Protein AF-A0A1B6KT90-F1 (afdb_monomer_lite)

Organism: NCBI:txid36148

InterPro domains:
  IPR039720 Transmembrane protein 94 [PTHR13219] (11-191)

Structure (mmCIF, N/CA/C/O backbone):
data_AF-A0A1B6KT90-F1
#
_entry.id   AF-A0A1B6KT90-F1
#
loop_
_atom_site.group_PDB
_atom_site.id
_atom_site.type_symbol
_atom_site.label_atom_id
_atom_site.label_alt_id
_atom_site.label_comp_id
_atom_site.label_asym_id
_atom_site.label_entity_id
_atom_site.label_seq_id
_atom_site.pdbx_PDB_ins_code
_atom_site.Cartn_x
_atom_site.Cartn_y
_atom_site.Cartn_z
_atom_site.occupancy
_atom_site.B_iso_or_equiv
_atom_site.auth_seq_id
_atom_site.auth_comp_id
_atom_site.auth_asym_id
_atom_site.auth_atom_id
_atom_site.pdbx_PDB_model_num
ATOM 1 N N . MET A 1 1 ? -17.642 -24.509 32.319 1.00 34.66 1 MET A N 1
ATOM 2 C CA . MET A 1 1 ? -16.265 -24.303 32.812 1.00 34.66 1 MET A CA 1
ATOM 3 C C . MET A 1 1 ? -16.070 -22.800 32.916 1.00 34.66 1 MET A C 1
ATOM 5 O O . MET A 1 1 ? -16.137 -22.133 31.895 1.00 34.66 1 MET A O 1
ATOM 9 N N . LEU A 1 2 ? -16.022 -22.259 34.135 1.00 35.44 2 LEU A N 1
ATOM 10 C CA . LEU A 1 2 ? -15.782 -20.829 34.370 1.00 35.44 2 LEU A CA 1
ATOM 11 C C . LEU A 1 2 ? -14.290 -20.535 34.138 1.00 35.44 2 LEU A C 1
ATOM 13 O O . LEU A 1 2 ? -13.474 -21.365 34.544 1.00 35.44 2 LEU A O 1
ATOM 17 N N . PRO A 1 3 ? -13.926 -19.409 33.500 1.00 40.75 3 PRO A N 1
ATOM 18 C CA . PRO A 1 3 ? -12.527 -19.078 33.281 1.00 40.75 3 PRO A CA 1
ATOM 19 C C . PRO A 1 3 ? -11.829 -18.729 34.611 1.00 40.75 3 PRO A C 1
ATOM 21 O O . PRO A 1 3 ? -12.481 -18.244 35.545 1.00 40.75 3 PRO A O 1
ATOM 24 N N . PRO A 1 4 ? -10.515 -18.996 34.720 1.00 40.47 4 PRO A N 1
ATOM 25 C CA . PRO A 1 4 ? -9.723 -18.704 35.910 1.00 40.47 4 PRO A CA 1
ATOM 26 C C . PRO A 1 4 ? -9.643 -17.192 36.170 1.00 40.47 4 PRO A C 1
ATOM 28 O O . PRO A 1 4 ? -9.596 -16.384 35.248 1.00 40.47 4 PRO A O 1
ATOM 31 N N . GLN A 1 5 ? -9.619 -16.813 37.450 1.00 41.12 5 GLN A N 1
ATOM 32 C CA . GLN A 1 5 ? -9.707 -15.431 37.947 1.00 41.12 5 GLN A CA 1
ATOM 33 C C . GLN A 1 5 ? -8.415 -14.601 37.789 1.00 41.12 5 GLN A C 1
ATOM 35 O O . GLN A 1 5 ? -8.055 -13.816 38.666 1.00 41.12 5 GLN A O 1
ATOM 40 N N . GLY A 1 6 ? -7.712 -14.751 36.667 1.00 39.88 6 GLY A N 1
ATOM 41 C CA . GLY A 1 6 ? -6.655 -13.834 36.247 1.00 39.88 6 GLY A CA 1
ATOM 42 C C . GLY A 1 6 ? -7.219 -12.840 35.237 1.00 39.88 6 GLY A C 1
ATOM 43 O O . GLY A 1 6 ? -7.594 -13.237 34.143 1.00 39.88 6 GLY A O 1
ATOM 44 N N . GLY A 1 7 ? -7.306 -11.560 35.607 1.00 44.28 7 GLY A N 1
ATOM 45 C CA . GLY A 1 7 ? -7.497 -10.471 34.645 1.00 44.28 7 GLY A CA 1
ATOM 46 C C . GLY A 1 7 ? -8.913 -10.306 34.088 1.00 44.28 7 GLY A C 1
ATOM 47 O O . GLY A 1 7 ? -9.097 -10.241 32.880 1.00 44.28 7 GLY A O 1
ATOM 48 N N . ILE A 1 8 ? -9.928 -10.130 34.942 1.00 47.50 8 ILE A N 1
ATOM 49 C CA . ILE A 1 8 ? -11.286 -9.744 34.497 1.00 47.50 8 ILE A CA 1
ATOM 50 C C . ILE A 1 8 ? -11.249 -8.495 33.586 1.00 47.50 8 ILE A C 1
ATOM 52 O O . ILE A 1 8 ? -12.078 -8.378 32.694 1.00 47.50 8 ILE A O 1
ATOM 56 N N . GLY A 1 9 ? -10.258 -7.606 33.749 1.00 51.69 9 GLY A N 1
ATOM 57 C CA . GLY A 1 9 ? -10.017 -6.451 32.875 1.00 51.69 9 GLY A CA 1
ATOM 58 C C . GLY A 1 9 ? -9.501 -6.772 31.462 1.00 51.69 9 GLY A C 1
ATOM 59 O O . GLY A 1 9 ? -9.791 -6.009 30.547 1.00 51.69 9 GLY A O 1
ATOM 60 N N . GLU A 1 10 ? -8.800 -7.893 31.253 1.00 55.47 10 GLU A N 1
ATOM 61 C CA . GLU A 1 10 ? -8.246 -8.281 29.940 1.00 55.47 10 GLU A CA 1
ATOM 62 C C . GLU A 1 10 ? -9.312 -8.870 29.000 1.00 55.47 10 GLU A C 1
ATOM 64 O O . GLU A 1 10 ? -9.188 -8.781 27.776 1.00 55.47 10 GLU A O 1
ATOM 69 N N . LEU A 1 11 ? -10.411 -9.405 29.553 1.00 61.88 11 LEU A N 1
ATOM 70 C CA . LEU A 1 11 ? -11.551 -9.876 28.756 1.00 61.88 11 LEU A CA 1
ATOM 71 C C . LEU A 1 11 ? -12.405 -8.740 28.176 1.00 61.88 11 LEU A C 1
ATOM 73 O O . LEU A 1 11 ? -13.120 -8.964 27.201 1.00 61.88 11 LEU A O 1
ATOM 77 N N . TYR A 1 12 ? -12.365 -7.534 28.751 1.00 69.06 12 TYR A N 1
ATOM 78 C CA . TYR A 1 12 ? -13.197 -6.425 28.265 1.00 69.06 12 TYR A CA 1
ATOM 79 C C . TYR A 1 12 ? -12.690 -5.820 26.946 1.00 69.06 12 TYR A C 1
ATOM 81 O O . TYR A 1 12 ? -13.432 -5.066 26.308 1.00 69.06 12 TYR A O 1
ATOM 89 N N . GLY A 1 13 ? -11.484 -6.198 26.504 1.00 83.25 13 GLY A N 1
ATOM 90 C CA . GLY A 1 13 ? -10.870 -5.699 25.277 1.00 83.25 13 GLY A CA 1
ATOM 91 C C . GLY A 1 13 ? -10.635 -4.186 25.297 1.00 83.25 13 GLY A C 1
ATOM 92 O O . GLY A 1 13 ? -10.892 -3.503 26.293 1.00 83.25 13 GLY A O 1
ATOM 93 N N . LEU A 1 14 ? -10.134 -3.636 24.190 1.00 87.88 14 LEU A N 1
ATOM 94 C CA . LEU A 1 14 ? -9.953 -2.189 24.074 1.00 87.88 14 LEU A CA 1
ATOM 95 C C . LEU A 1 14 ? -11.288 -1.478 23.848 1.00 87.88 14 LEU A C 1
ATOM 97 O O . LEU A 1 14 ? -12.210 -1.996 23.211 1.00 87.88 14 LEU A O 1
ATOM 101 N N . LYS A 1 15 ? -11.360 -0.223 24.298 1.00 88.31 15 LYS A N 1
ATOM 102 C CA . LYS A 1 15 ? -12.437 0.673 23.873 1.00 88.31 15 LYS A CA 1
ATOM 103 C C . LYS A 1 15 ? -12.247 1.073 22.418 1.00 88.31 15 LYS A C 1
ATOM 105 O O . LYS A 1 15 ? -11.120 1.343 21.999 1.00 88.31 15 LYS A O 1
ATOM 110 N N . THR A 1 16 ? -13.331 1.216 21.660 1.00 88.31 16 THR A N 1
ATOM 111 C CA . THR A 1 16 ? -13.219 1.547 20.227 1.00 88.31 16 THR A CA 1
ATOM 112 C C . THR A 1 16 ? -12.485 2.869 19.976 1.00 88.31 16 THR A C 1
ATOM 114 O O . THR A 1 16 ? -11.631 2.940 19.094 1.00 88.31 16 THR A O 1
ATOM 117 N N . ALA A 1 17 ? -12.756 3.902 20.778 1.00 85.94 17 ALA A N 1
ATOM 118 C CA . ALA A 1 17 ? -12.074 5.194 20.656 1.00 85.94 17 ALA A CA 1
ATOM 119 C C . ALA A 1 17 ? -10.569 5.097 20.962 1.00 85.94 17 ALA A C 1
ATOM 121 O O . ALA A 1 17 ? -9.749 5.73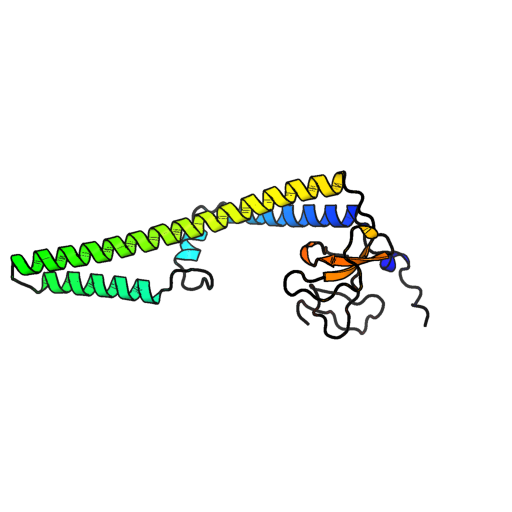5 20.304 1.00 85.94 17 ALA A O 1
ATOM 122 N N . GLU A 1 18 ? -10.199 4.270 21.942 1.00 88.81 18 GLU A N 1
ATOM 123 C CA . GLU A 1 18 ? -8.801 4.032 22.296 1.00 88.81 18 GLU A CA 1
ATOM 124 C C . GLU A 1 18 ? -8.074 3.273 21.185 1.00 88.81 18 GLU A C 1
ATOM 126 O O . GLU A 1 18 ? -6.988 3.680 20.773 1.00 88.81 18 GLU A O 1
ATOM 131 N N . ALA A 1 19 ? -8.698 2.226 20.645 1.00 90.50 19 ALA A N 1
ATOM 132 C CA . ALA A 1 19 ? -8.128 1.442 19.561 1.00 90.50 19 ALA A CA 1
ATOM 133 C C . ALA A 1 19 ? -7.935 2.272 18.280 1.00 90.50 19 ALA A C 1
ATOM 135 O O . ALA A 1 19 ? -6.874 2.214 17.667 1.00 90.50 19 ALA A O 1
ATOM 136 N N . LEU A 1 20 ? -8.909 3.111 17.906 1.00 90.12 20 LEU A N 1
ATOM 137 C CA . LEU A 1 20 ? -8.771 4.018 16.756 1.00 90.12 20 LEU A CA 1
ATOM 138 C C . LEU A 1 20 ? -7.646 5.038 16.956 1.00 90.12 20 LEU A C 1
ATOM 140 O O . LEU A 1 20 ? -6.913 5.335 16.014 1.00 90.12 20 LEU A O 1
ATOM 144 N N . ARG A 1 21 ? -7.483 5.556 18.180 1.00 89.50 21 ARG A N 1
ATOM 145 C CA . ARG A 1 21 ? -6.386 6.472 18.505 1.00 89.50 21 ARG A CA 1
ATOM 146 C C . ARG A 1 21 ? -5.026 5.787 18.384 1.00 89.50 21 ARG A C 1
ATOM 148 O O . ARG A 1 21 ? -4.111 6.397 17.842 1.00 89.50 21 ARG A O 1
ATOM 155 N N . ARG A 1 22 ? -4.892 4.543 18.857 1.00 92.06 22 ARG A N 1
ATOM 156 C CA . ARG A 1 22 ? -3.658 3.753 18.691 1.00 92.06 22 ARG A CA 1
ATOM 157 C C . ARG A 1 22 ? -3.361 3.490 17.217 1.00 92.06 22 ARG A C 1
ATOM 159 O O . ARG A 1 22 ? -2.260 3.792 16.778 1.00 92.06 22 ARG A O 1
ATOM 166 N N . LEU A 1 23 ? -4.364 3.062 16.446 1.00 92.25 23 LEU A N 1
ATOM 167 C CA . LEU A 1 23 ? -4.229 2.839 15.002 1.00 92.25 23 LEU A CA 1
ATOM 168 C C . LEU A 1 23 ? -3.736 4.099 14.283 1.00 92.25 23 LEU A C 1
ATOM 170 O O . LEU A 1 23 ? -2.850 4.035 13.440 1.00 92.25 23 LEU A O 1
ATOM 174 N N . TYR A 1 24 ? -4.303 5.256 14.629 1.00 91.56 24 TYR A N 1
ATOM 175 C CA . TYR A 1 24 ? -3.879 6.538 14.073 1.00 91.56 24 TYR A CA 1
ATOM 176 C C . TYR A 1 24 ? -2.405 6.837 14.373 1.00 91.56 24 TYR A C 1
ATOM 178 O O . TYR A 1 24 ? -1.675 7.203 13.454 1.00 91.56 24 TYR A O 1
ATOM 186 N N . LEU A 1 25 ? -1.972 6.655 15.623 1.00 91.50 25 LEU A N 1
ATOM 187 C CA . LEU A 1 25 ? -0.590 6.916 16.034 1.00 91.50 25 LEU A CA 1
ATOM 188 C C . LEU A 1 25 ? 0.400 5.972 15.342 1.00 91.50 25 LEU A C 1
ATOM 190 O O . LEU A 1 25 ? 1.414 6.438 14.836 1.00 91.50 25 LEU A O 1
ATOM 194 N N . GLU A 1 26 ? 0.084 4.678 15.263 1.00 91.69 26 GLU A N 1
ATOM 195 C CA . GLU A 1 26 ? 0.933 3.683 14.592 1.00 91.69 26 GLU A CA 1
ATOM 196 C C . GLU A 1 26 ? 1.084 3.991 13.092 1.00 91.69 26 GLU A C 1
ATOM 198 O O . GLU A 1 26 ? 2.183 3.932 12.543 1.00 91.69 26 GLU A O 1
ATOM 203 N N . VAL A 1 27 ? -0.000 4.381 12.411 1.00 92.12 27 VAL A N 1
AT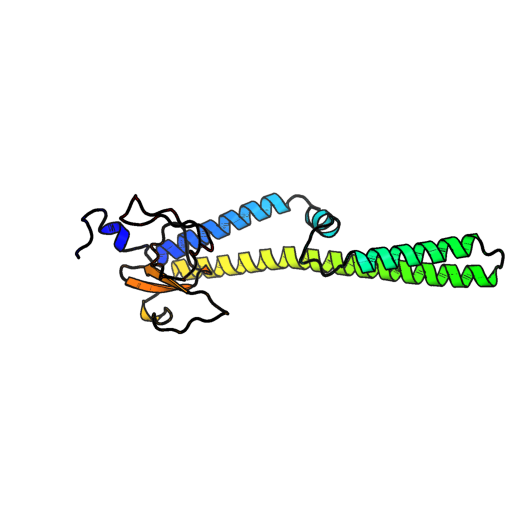OM 204 C CA . VAL A 1 27 ? 0.078 4.768 10.992 1.00 92.12 27 VAL A CA 1
ATOM 205 C C . VAL A 1 27 ? 0.860 6.076 10.816 1.00 92.12 27 VAL A C 1
ATOM 207 O O . VAL A 1 27 ? 1.622 6.202 9.858 1.00 92.12 27 VAL A O 1
ATOM 210 N N . GLU A 1 28 ? 0.697 7.048 11.717 1.00 91.88 28 GLU A N 1
ATOM 211 C CA . GLU A 1 28 ? 1.456 8.306 11.692 1.00 91.88 28 GLU A CA 1
ATOM 212 C C . GLU A 1 28 ? 2.962 8.066 11.887 1.00 91.88 28 GLU A C 1
ATOM 214 O O . GLU A 1 28 ? 3.767 8.653 11.162 1.00 91.88 28 GLU A O 1
ATOM 219 N N . GLU A 1 29 ? 3.340 7.156 12.787 1.00 93.12 29 GLU A N 1
ATOM 220 C CA . GLU A 1 29 ? 4.727 6.737 13.013 1.00 93.12 29 GLU A CA 1
ATOM 221 C C . GLU A 1 29 ? 5.337 6.089 11.763 1.00 93.12 29 GLU A C 1
ATOM 223 O O . GLU A 1 29 ? 6.382 6.534 11.282 1.00 93.12 29 GLU A O 1
ATOM 228 N N . VAL A 1 30 ? 4.642 5.118 11.160 1.00 91.50 30 VAL A N 1
ATOM 229 C CA . VAL A 1 30 ? 5.093 4.471 9.914 1.00 91.50 30 VAL A CA 1
ATOM 230 C C . VAL A 1 30 ? 5.232 5.486 8.773 1.00 91.50 30 VAL A C 1
ATOM 232 O O . VAL A 1 30 ? 6.162 5.410 7.965 1.00 91.50 30 VAL A O 1
ATOM 235 N N . LEU A 1 31 ? 4.331 6.469 8.688 1.00 91.00 31 LEU A N 1
ATOM 236 C CA . LEU A 1 31 ? 4.425 7.532 7.685 1.00 91.00 31 LEU A CA 1
ATOM 237 C C . LEU A 1 31 ? 5.599 8.480 7.939 1.00 91.00 31 LEU A C 1
ATOM 239 O O . LEU A 1 31 ? 6.218 8.938 6.972 1.00 91.00 31 LEU A O 1
ATOM 243 N N . ALA A 1 32 ? 5.914 8.772 9.202 1.00 90.69 32 ALA A N 1
ATOM 244 C CA . ALA A 1 32 ? 7.076 9.570 9.572 1.00 90.69 32 ALA A CA 1
ATOM 245 C C . ALA A 1 32 ? 8.378 8.852 9.189 1.00 90.69 32 ALA A C 1
ATOM 247 O O . ALA A 1 32 ? 9.205 9.437 8.484 1.00 90.69 32 ALA A O 1
ATOM 248 N N . GLU A 1 33 ? 8.506 7.568 9.530 1.00 90.38 33 GLU A N 1
ATOM 249 C CA . GLU A 1 33 ? 9.652 6.735 9.144 1.00 90.38 33 GLU A CA 1
ATOM 250 C C . GLU A 1 33 ? 9.804 6.671 7.614 1.00 90.38 33 GLU A C 1
ATOM 252 O O . GLU A 1 33 ? 10.888 6.898 7.066 1.00 90.38 33 GLU A O 1
ATOM 257 N N . TYR A 1 34 ? 8.699 6.458 6.890 1.00 85.81 34 TYR A N 1
ATOM 258 C CA . TYR A 1 34 ? 8.712 6.445 5.427 1.00 85.81 34 TYR A CA 1
ATOM 259 C C . TYR A 1 34 ? 9.154 7.789 4.831 1.00 85.81 34 TYR A C 1
ATOM 261 O O . TYR A 1 34 ? 9.867 7.819 3.820 1.00 85.81 34 TYR A O 1
ATOM 269 N N . ARG A 1 35 ? 8.746 8.912 5.435 1.00 84.81 35 ARG A N 1
ATOM 270 C CA . ARG A 1 35 ? 9.137 10.260 4.999 1.00 84.81 35 ARG A CA 1
ATOM 271 C C . ARG A 1 35 ? 10.631 10.498 5.196 1.00 84.81 35 ARG A C 1
ATOM 273 O O . ARG A 1 35 ? 11.266 11.063 4.303 1.00 84.81 35 ARG A O 1
ATOM 280 N N . GLU A 1 36 ? 11.183 10.064 6.324 1.00 86.12 36 GLU A N 1
ATOM 281 C CA . GLU A 1 36 ? 12.618 10.154 6.606 1.00 86.12 36 GLU A CA 1
ATOM 282 C C . GLU A 1 36 ? 13.429 9.284 5.641 1.00 86.12 36 GLU A C 1
ATOM 284 O O . GLU A 1 36 ? 14.366 9.771 4.997 1.00 86.12 36 GLU A O 1
ATOM 289 N N . ALA A 1 37 ? 13.008 8.034 5.433 1.00 80.81 37 ALA A N 1
ATOM 290 C CA . ALA A 1 37 ? 13.636 7.118 4.483 1.00 80.81 37 ALA A CA 1
ATOM 291 C C . ALA A 1 37 ? 13.552 7.625 3.026 1.00 80.81 37 ALA A C 1
ATOM 293 O O . ALA A 1 37 ? 14.521 7.522 2.263 1.00 80.81 37 ALA A O 1
ATOM 294 N N . SER A 1 38 ? 12.427 8.239 2.644 1.00 72.94 38 SER A N 1
ATOM 295 C CA . SER A 1 38 ? 12.206 8.822 1.311 1.00 72.94 38 SER A CA 1
ATOM 296 C C . SER A 1 38 ? 12.938 10.151 1.078 1.00 72.94 38 SER A C 1
ATOM 298 O O . SER A 1 38 ? 12.966 10.641 -0.052 1.00 72.94 38 SER A O 1
ATOM 300 N N . GLY A 1 39 ? 13.558 10.746 2.105 1.00 65.94 39 GLY A N 1
ATOM 301 C CA . GLY A 1 39 ? 14.361 11.970 1.980 1.00 65.94 39 GLY A CA 1
ATOM 302 C C . GLY A 1 39 ? 15.631 11.798 1.132 1.00 65.94 39 GLY A C 1
ATOM 303 O O . GLY A 1 39 ? 16.158 12.774 0.583 1.00 65.94 39 GLY A O 1
ATOM 304 N N . ARG A 1 40 ? 16.112 10.559 0.941 1.00 64.12 40 ARG A N 1
ATOM 305 C CA . ARG A 1 40 ? 17.113 10.250 -0.092 1.00 64.12 40 ARG A CA 1
ATOM 306 C C . ARG A 1 40 ? 16.452 10.429 -1.457 1.00 64.12 40 ARG A C 1
ATOM 308 O O . ARG A 1 40 ? 15.451 9.806 -1.758 1.00 64.12 40 ARG A O 1
ATOM 315 N N . LYS A 1 41 ? 17.015 11.278 -2.316 1.00 60.44 41 LYS A N 1
ATOM 316 C CA . LYS A 1 41 ? 16.344 11.741 -3.547 1.00 60.44 41 LYS A CA 1
ATOM 317 C C . LYS A 1 41 ? 16.155 10.663 -4.649 1.00 60.44 41 LYS A C 1
ATOM 319 O O . LYS A 1 41 ? 15.475 10.939 -5.632 1.00 60.44 41 LYS A O 1
ATOM 324 N N . TRP A 1 42 ? 16.743 9.463 -4.513 1.00 61.72 42 TRP A N 1
ATOM 325 C CA . TRP A 1 42 ? 16.865 8.458 -5.595 1.00 61.72 42 TRP A CA 1
ATOM 326 C C . TRP A 1 42 ? 16.653 6.954 -5.245 1.00 61.72 42 TRP A C 1
ATOM 328 O O . TRP A 1 42 ? 17.000 6.121 -6.083 1.00 61.72 42 TRP A O 1
ATOM 338 N N . PRO A 1 43 ? 16.109 6.524 -4.084 1.00 64.06 43 PRO A N 1
ATOM 339 C CA . PRO A 1 43 ? 15.982 5.098 -3.765 1.00 64.06 43 PRO A CA 1
ATOM 340 C C . PRO A 1 43 ? 15.028 4.383 -4.728 1.00 64.06 43 PRO A C 1
ATOM 342 O O . PRO A 1 43 ? 15.345 3.291 -5.185 1.00 64.06 43 PRO A O 1
ATOM 345 N N . TRP A 1 44 ? 13.946 5.048 -5.146 1.00 64.75 44 TRP A N 1
ATOM 346 C CA . TRP A 1 44 ? 12.985 4.528 -6.123 1.00 64.75 44 TRP A CA 1
ATOM 347 C C . TRP A 1 44 ? 13.611 4.275 -7.506 1.00 64.75 44 TRP A C 1
ATOM 349 O O . TRP A 1 44 ? 13.229 3.337 -8.196 1.00 64.75 44 TRP A O 1
ATOM 359 N N . LEU A 1 45 ? 14.608 5.072 -7.914 1.00 64.56 45 LEU A N 1
ATOM 360 C CA . LEU A 1 45 ? 15.318 4.870 -9.182 1.00 64.56 45 LEU A CA 1
ATOM 361 C C . LEU A 1 45 ? 16.154 3.594 -9.143 1.00 64.56 45 LEU A C 1
ATOM 363 O O . LEU A 1 45 ? 16.152 2.826 -10.102 1.00 64.56 45 LEU A O 1
ATOM 367 N N . TRP A 1 46 ? 16.828 3.348 -8.018 1.00 63.66 46 TRP A N 1
ATOM 368 C CA . TRP A 1 46 ? 17.591 2.120 -7.817 1.00 63.66 46 TRP A CA 1
ATOM 369 C C . TRP A 1 46 ? 16.680 0.909 -7.611 1.00 63.66 46 TRP A C 1
ATOM 371 O O . TRP A 1 46 ? 17.032 -0.185 -8.024 1.00 63.66 46 TRP A O 1
ATOM 381 N N . GLU A 1 47 ? 15.495 1.091 -7.036 1.00 65.44 47 GLU A N 1
ATOM 382 C CA . GLU A 1 47 ? 14.485 0.038 -6.887 1.00 65.44 47 GLU A CA 1
ATOM 383 C C . GLU A 1 47 ? 13.878 -0.391 -8.234 1.00 65.44 47 GLU A C 1
ATOM 385 O O . GLU A 1 47 ? 13.613 -1.574 -8.444 1.00 65.44 47 GLU A O 1
ATOM 390 N N . VAL A 1 48 ? 13.741 0.542 -9.183 1.00 62.31 48 VAL A N 1
ATOM 391 C CA . VAL A 1 48 ? 13.323 0.246 -10.565 1.00 62.31 48 VAL A CA 1
ATOM 392 C C . VAL A 1 48 ? 14.461 -0.378 -11.382 1.00 62.31 48 VAL A C 1
ATOM 394 O O . VAL A 1 48 ? 14.209 -1.297 -12.161 1.00 62.31 48 VAL A O 1
ATOM 397 N N . LEU A 1 49 ? 15.705 0.091 -11.206 1.00 61.72 49 LEU A N 1
ATOM 398 C CA . LEU A 1 49 ? 16.876 -0.428 -11.931 1.00 61.72 49 LEU A CA 1
ATOM 399 C C . LEU A 1 49 ? 17.453 -1.723 -11.349 1.00 61.72 49 LEU A C 1
ATOM 401 O O . LEU A 1 49 ? 18.230 -2.394 -12.022 1.00 61.72 49 LEU A O 1
ATOM 405 N N . ARG A 1 50 ? 17.152 -2.086 -10.101 1.00 59.62 50 ARG A N 1
ATOM 406 C CA . ARG A 1 50 ? 17.709 -3.292 -9.479 1.00 59.62 50 ARG A CA 1
ATOM 407 C C . ARG A 1 50 ? 16.776 -4.473 -9.734 1.00 59.62 50 ARG A C 1
ATOM 409 O O . ARG A 1 50 ? 15.564 -4.363 -9.629 1.00 59.62 50 ARG A O 1
ATOM 416 N N . HIS A 1 51 ? 17.388 -5.604 -10.076 1.00 49.41 51 HIS A N 1
ATOM 417 C CA . HIS A 1 51 ? 16.872 -6.871 -10.629 1.00 49.41 51 HIS A CA 1
ATOM 418 C C . HIS A 1 51 ? 15.662 -7.549 -9.917 1.00 49.41 51 HIS A C 1
ATOM 420 O O . HIS A 1 51 ? 15.423 -8.742 -10.095 1.00 49.41 51 HIS A O 1
ATOM 426 N N . ARG A 1 52 ? 14.889 -6.894 -9.048 1.00 47.22 52 ARG A N 1
ATOM 427 C CA . AR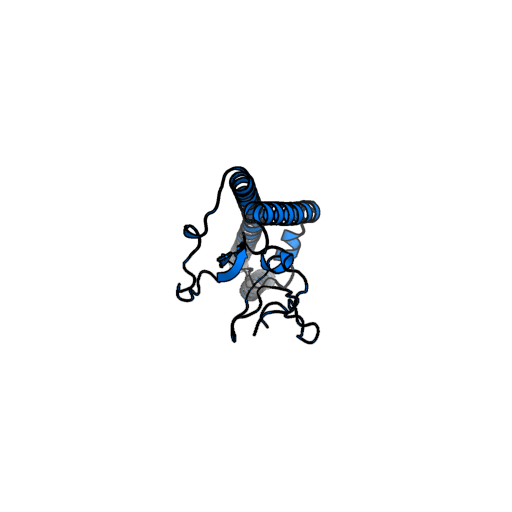G A 1 52 ? 13.973 -7.622 -8.160 1.00 47.22 52 ARG A CA 1
ATOM 428 C C . ARG A 1 52 ? 12.798 -6.791 -7.670 1.00 47.22 52 ARG A C 1
ATOM 430 O O . ARG A 1 52 ? 12.662 -6.537 -6.483 1.00 47.22 52 ARG A O 1
ATOM 437 N N . SER A 1 53 ? 11.903 -6.440 -8.579 1.00 48.72 53 SER A N 1
ATOM 438 C CA . SER A 1 53 ? 10.579 -5.951 -8.214 1.00 48.72 53 SER A CA 1
ATOM 439 C C . SER A 1 53 ? 9.549 -6.820 -8.924 1.00 48.72 53 SER A C 1
ATOM 441 O O . SER A 1 53 ? 9.326 -6.684 -10.123 1.00 48.72 53 SER A O 1
ATOM 443 N N . GLN A 1 54 ? 8.944 -7.754 -8.183 1.00 46.81 54 GLN A N 1
ATOM 444 C CA . GLN A 1 54 ? 7.860 -8.630 -8.657 1.00 46.81 54 GLN A CA 1
ATOM 445 C C . GLN A 1 54 ? 6.629 -7.847 -9.161 1.00 46.81 54 GLN A C 1
ATOM 447 O O . GLN A 1 54 ? 5.771 -8.420 -9.821 1.00 46.81 54 GLN A O 1
ATOM 452 N N . HIS A 1 55 ? 6.561 -6.540 -8.888 1.00 44.62 55 HIS A N 1
ATOM 453 C CA . HIS A 1 55 ? 5.501 -5.635 -9.334 1.00 44.62 55 HIS A CA 1
ATOM 454 C C . HIS A 1 55 ? 5.926 -4.687 -10.462 1.00 44.62 55 HIS A C 1
ATOM 456 O O . HIS A 1 55 ? 5.115 -3.878 -10.921 1.00 44.62 55 HIS A O 1
ATOM 462 N N . SER A 1 56 ? 7.176 -4.756 -10.928 1.00 50.41 56 SER A N 1
ATOM 463 C CA . SER A 1 56 ? 7.597 -3.939 -12.058 1.00 50.41 56 SER A CA 1
ATOM 464 C C . SER A 1 56 ? 7.034 -4.551 -13.333 1.00 50.41 56 SER A C 1
ATOM 466 O O . SER A 1 56 ? 7.435 -5.630 -13.760 1.00 50.41 56 SER A O 1
ATOM 468 N N . ARG A 1 57 ? 6.103 -3.840 -13.969 1.00 54.62 57 ARG A N 1
ATOM 469 C CA . ARG A 1 57 ? 5.545 -4.191 -15.286 1.00 54.62 57 ARG A CA 1
ATOM 470 C C . ARG A 1 57 ? 6.610 -4.230 -16.397 1.00 54.62 57 ARG A C 1
ATOM 472 O O . ARG A 1 57 ? 6.303 -4.620 -17.518 1.00 54.62 57 ARG A O 1
ATOM 479 N N . LEU A 1 58 ? 7.857 -3.858 -16.093 1.00 58.38 58 LEU A N 1
ATOM 480 C CA . LEU A 1 58 ? 9.013 -4.057 -16.958 1.00 58.38 58 LEU A CA 1
ATOM 481 C C . LEU A 1 58 ? 9.617 -5.421 -16.709 1.00 58.38 58 LEU A C 1
ATOM 483 O O . LEU A 1 58 ? 10.438 -5.629 -15.815 1.00 58.38 58 LEU A O 1
ATOM 487 N N . CYS A 1 59 ? 9.237 -6.348 -17.571 1.00 67.62 59 CYS A N 1
ATOM 488 C CA . CYS A 1 59 ? 9.988 -7.569 -17.716 1.00 67.62 59 CYS A CA 1
ATOM 489 C C . CYS A 1 59 ? 11.369 -7.218 -18.309 1.00 67.62 59 CYS A C 1
ATOM 491 O O . CYS A 1 59 ? 11.473 -6.587 -19.363 1.00 67.62 59 CYS A O 1
ATOM 493 N N . TRP A 1 60 ? 12.442 -7.621 -17.624 1.00 70.81 60 TRP A N 1
ATOM 494 C CA . TRP A 1 60 ? 13.824 -7.419 -18.076 1.00 70.81 60 TRP A CA 1
ATOM 495 C C . TRP A 1 60 ? 14.111 -8.110 -19.416 1.00 70.81 60 TRP A C 1
ATOM 497 O O . TRP A 1 60 ? 14.997 -7.681 -20.145 1.00 70.81 60 TRP A O 1
ATOM 507 N N . ILE A 1 61 ? 13.335 -9.145 -19.760 1.00 77.69 61 ILE A N 1
ATOM 508 C CA . ILE A 1 61 ? 13.477 -9.915 -21.000 1.00 77.69 61 ILE A CA 1
ATOM 509 C C . ILE A 1 61 ? 13.202 -9.029 -22.237 1.00 77.69 61 ILE A C 1
ATOM 511 O O . ILE A 1 61 ? 14.105 -8.898 -23.059 1.00 77.69 61 ILE A O 1
ATOM 515 N N . PRO A 1 62 ? 12.041 -8.348 -22.370 1.00 82.50 62 PRO A N 1
ATOM 516 C CA . PRO A 1 62 ? 11.813 -7.342 -23.409 1.00 82.50 62 PRO A CA 1
ATOM 517 C C . PRO A 1 62 ? 12.868 -6.238 -23.466 1.00 82.50 62 PRO A C 1
ATOM 519 O O . PRO A 1 62 ? 13.270 -5.841 -24.556 1.00 82.50 62 PRO A O 1
ATOM 522 N N . LEU A 1 63 ? 13.333 -5.746 -22.312 1.00 83.56 63 LEU A N 1
ATOM 523 C CA . LEU A 1 63 ? 14.337 -4.682 -22.265 1.00 83.56 63 LEU A CA 1
ATOM 524 C C . LEU A 1 63 ? 15.684 -5.162 -22.825 1.00 83.56 63 LEU A C 1
ATOM 526 O O . LEU A 1 63 ? 16.289 -4.479 -23.647 1.00 83.56 63 LEU A O 1
ATOM 530 N N . ALA A 1 64 ? 16.125 -6.355 -22.420 1.00 85.44 64 ALA A N 1
ATOM 531 C CA . ALA A 1 64 ? 17.342 -6.981 -22.922 1.00 85.44 64 ALA A CA 1
ATOM 532 C C . ALA A 1 64 ? 17.231 -7.330 -24.414 1.00 85.44 64 ALA A C 1
ATOM 534 O O . ALA A 1 64 ? 18.185 -7.122 -25.160 1.00 85.44 64 ALA A O 1
ATOM 535 N N . ALA A 1 65 ? 16.065 -7.801 -24.865 1.00 87.56 65 ALA A N 1
ATOM 536 C CA . ALA A 1 65 ? 15.802 -8.086 -26.273 1.00 87.56 65 ALA A CA 1
ATOM 537 C C . ALA A 1 65 ? 15.850 -6.812 -27.134 1.00 87.56 65 ALA A C 1
ATOM 539 O O . ALA A 1 65 ? 16.517 -6.797 -28.168 1.00 87.56 65 ALA A O 1
ATOM 540 N N . LEU A 1 66 ? 15.214 -5.723 -26.683 1.00 87.06 66 LEU A N 1
ATOM 541 C CA . LEU A 1 66 ? 15.265 -4.421 -27.355 1.00 87.06 66 LEU A CA 1
ATOM 542 C C . LEU A 1 66 ? 16.696 -3.876 -27.399 1.00 87.06 66 LEU A C 1
ATOM 544 O O . LEU A 1 66 ? 17.159 -3.470 -28.464 1.00 87.06 66 LEU A O 1
ATOM 548 N N . LEU A 1 67 ? 17.424 -3.936 -26.281 1.00 88.75 67 LEU A N 1
ATOM 549 C CA . LEU A 1 67 ? 18.816 -3.492 -26.211 1.00 88.75 67 LEU A CA 1
ATOM 550 C C . LEU A 1 67 ? 19.726 -4.308 -27.145 1.00 88.75 67 LEU A C 1
ATOM 552 O O . LEU A 1 67 ? 20.532 -3.733 -27.874 1.00 88.75 67 LEU A O 1
ATOM 556 N N . GLY A 1 68 ? 19.562 -5.634 -27.167 1.00 90.94 68 GLY A N 1
ATOM 557 C CA . GLY A 1 68 ? 20.292 -6.524 -28.069 1.00 90.94 68 GLY A CA 1
ATOM 558 C C . GLY A 1 68 ? 19.987 -6.235 -29.538 1.00 90.94 68 GLY A C 1
ATOM 559 O O . GLY A 1 68 ? 20.909 -6.116 -30.341 1.00 90.94 68 GLY A O 1
ATOM 560 N N . SER A 1 69 ? 18.711 -6.039 -29.884 1.00 88.88 69 SER A N 1
ATOM 561 C CA . SER A 1 69 ? 18.306 -5.708 -31.255 1.00 88.88 69 SER A CA 1
ATOM 562 C C . SER A 1 69 ? 18.870 -4.362 -31.726 1.00 88.88 69 SER A C 1
ATOM 564 O O . SER A 1 69 ? 19.390 -4.281 -32.836 1.00 88.88 69 SER A O 1
ATOM 566 N N . ALA A 1 70 ? 18.879 -3.336 -30.867 1.00 89.12 70 ALA A N 1
ATOM 567 C CA . ALA A 1 70 ? 19.514 -2.056 -31.174 1.00 89.12 70 ALA A CA 1
ATOM 568 C C . ALA A 1 70 ? 21.029 -2.211 -31.392 1.00 89.12 70 ALA A C 1
ATOM 570 O O . ALA A 1 70 ? 21.573 -1.659 -32.346 1.00 89.12 70 ALA A O 1
ATOM 571 N N . GLY A 1 71 ? 21.705 -3.001 -30.549 1.00 87.88 71 GLY A N 1
ATOM 572 C CA . GLY A 1 71 ? 23.139 -3.273 -30.676 1.00 87.88 71 GLY A CA 1
ATOM 573 C C . GLY A 1 71 ? 23.505 -3.981 -31.982 1.00 87.88 71 GLY A C 1
ATOM 574 O O . GLY A 1 71 ? 24.453 -3.573 -32.650 1.00 87.88 71 GLY A O 1
ATOM 575 N N . VAL A 1 72 ? 22.731 -4.995 -32.384 1.00 89.81 72 VAL A N 1
ATOM 576 C CA . VAL A 1 72 ? 22.941 -5.718 -33.651 1.00 89.81 72 VAL A CA 1
ATOM 577 C C . VAL A 1 72 ? 22.749 -4.795 -34.857 1.00 89.81 72 VAL A C 1
ATOM 579 O O . VAL A 1 72 ? 23.568 -4.823 -35.773 1.00 89.81 72 VAL A O 1
ATOM 582 N N . LEU A 1 73 ? 21.716 -3.945 -34.848 1.00 87.38 73 LEU A N 1
ATOM 583 C CA . LEU A 1 73 ? 21.448 -3.004 -35.943 1.00 87.38 73 LEU A CA 1
ATOM 584 C C . LEU A 1 73 ? 22.553 -1.945 -36.086 1.00 87.38 73 LEU A C 1
ATOM 586 O O . LEU A 1 73 ? 22.982 -1.651 -37.201 1.00 87.38 73 LEU A O 1
ATOM 590 N N . LEU A 1 74 ? 23.060 -1.414 -34.968 1.00 84.50 74 LEU A N 1
ATOM 591 C CA . LEU A 1 74 ? 24.154 -0.435 -34.971 1.00 84.50 74 LEU A CA 1
ATOM 592 C C . LEU A 1 74 ? 25.496 -1.060 -35.381 1.00 84.50 74 LEU A C 1
ATOM 594 O O . LEU A 1 74 ? 26.258 -0.454 -36.136 1.00 84.50 74 LEU A O 1
ATOM 598 N N . ALA A 1 75 ? 25.779 -2.283 -34.923 1.00 85.44 75 ALA A N 1
ATOM 599 C CA . ALA A 1 75 ? 26.966 -3.020 -35.341 1.00 85.44 75 ALA A CA 1
ATOM 600 C C . ALA A 1 75 ? 26.916 -3.343 -36.843 1.00 85.44 75 ALA A C 1
ATOM 602 O O . ALA A 1 75 ? 27.897 -3.110 -37.544 1.00 85.44 75 ALA A O 1
ATOM 603 N N . GLY A 1 76 ? 25.766 -3.798 -37.355 1.00 83.38 76 GLY A N 1
ATOM 604 C CA . GLY A 1 76 ? 25.559 -4.079 -38.779 1.00 83.38 76 GLY A CA 1
ATOM 605 C C . GLY A 1 76 ? 25.829 -2.869 -39.677 1.00 83.38 76 GLY A C 1
ATOM 606 O O . GLY A 1 76 ? 26.504 -3.008 -40.692 1.00 83.38 76 GLY A O 1
ATOM 607 N N . ALA A 1 77 ? 25.418 -1.670 -39.253 1.00 81.69 77 ALA A N 1
ATOM 608 C CA . ALA A 1 77 ? 25.711 -0.426 -39.970 1.00 81.69 77 ALA A CA 1
ATOM 609 C C . ALA A 1 77 ? 27.208 -0.058 -40.014 1.00 81.69 77 ALA A C 1
ATOM 611 O O . ALA A 1 77 ? 27.622 0.715 -40.871 1.00 81.69 77 ALA A O 1
ATOM 612 N N . SER A 1 78 ? 28.018 -0.586 -39.089 1.00 78.88 78 SER A N 1
ATOM 613 C CA . SER A 1 78 ? 29.472 -0.357 -39.057 1.00 78.88 78 SER A CA 1
ATOM 614 C C . SER A 1 78 ? 30.241 -1.321 -39.969 1.00 78.88 78 SER A C 1
ATOM 616 O O . SER A 1 78 ? 31.373 -1.029 -40.345 1.00 78.88 78 SER A O 1
ATOM 618 N N . PHE A 1 79 ? 29.646 -2.474 -40.299 1.00 80.69 79 PHE A N 1
ATOM 619 C CA . PHE A 1 79 ? 30.226 -3.479 -41.197 1.00 80.69 79 PHE A CA 1
ATOM 620 C C . PHE A 1 79 ? 29.765 -3.328 -42.652 1.00 80.69 79 PHE A C 1
ATOM 622 O O . PHE A 1 79 ? 30.426 -3.850 -43.550 1.00 80.69 79 PHE A O 1
ATOM 629 N N . ASP A 1 80 ? 28.650 -2.636 -42.894 1.00 77.19 80 ASP A N 1
ATOM 630 C CA . ASP A 1 80 ? 28.173 -2.348 -44.242 1.00 77.19 80 ASP A CA 1
ATOM 631 C C . ASP A 1 80 ? 28.921 -1.139 -44.836 1.00 77.19 80 ASP A C 1
ATOM 633 O O . ASP A 1 80 ? 28.902 -0.030 -44.299 1.00 77.19 80 ASP A O 1
ATOM 637 N N . ASN A 1 81 ? 29.610 -1.371 -45.957 1.00 67.56 81 ASN A N 1
ATOM 638 C CA . ASN A 1 81 ? 30.351 -0.340 -46.692 1.00 67.56 81 ASN A CA 1
ATOM 639 C C . ASN A 1 81 ? 29.449 0.426 -47.684 1.00 67.56 81 ASN A C 1
ATOM 641 O O . ASN A 1 81 ? 29.917 1.353 -48.350 1.00 67.56 81 ASN A O 1
ATOM 645 N N . GLY A 1 82 ? 28.177 0.032 -47.824 1.00 71.06 82 GLY A N 1
ATOM 646 C CA . GLY A 1 82 ? 27.191 0.704 -48.667 1.00 71.06 82 GLY A CA 1
ATOM 647 C C . GLY A 1 82 ? 26.571 1.927 -47.984 1.00 71.06 82 GLY A C 1
ATOM 648 O O . GLY A 1 82 ? 25.933 1.813 -46.942 1.00 71.06 82 GLY A O 1
ATOM 649 N N . ILE A 1 83 ? 26.701 3.104 -48.604 1.00 64.69 83 ILE A N 1
ATOM 650 C CA . ILE A 1 83 ? 26.196 4.383 -48.063 1.00 64.69 83 ILE A CA 1
ATOM 651 C C . ILE A 1 83 ? 24.664 4.358 -47.874 1.00 64.69 83 ILE A C 1
ATOM 653 O O . ILE A 1 83 ? 24.160 4.844 -46.860 1.00 64.69 83 ILE A O 1
ATOM 657 N N . ASP A 1 84 ? 23.928 3.745 -48.808 1.00 71.38 84 ASP A N 1
ATOM 658 C CA . ASP A 1 84 ? 22.458 3.682 -48.766 1.00 71.38 84 ASP A CA 1
ATOM 659 C C . ASP A 1 84 ? 21.935 2.667 -47.732 1.00 71.38 84 ASP A C 1
ATOM 661 O O . ASP A 1 84 ? 20.941 2.926 -47.052 1.00 71.38 84 ASP A O 1
ATOM 665 N N . GLY A 1 85 ? 22.625 1.531 -47.565 1.00 72.06 85 GLY A N 1
ATOM 666 C CA . GLY A 1 85 ? 22.270 0.487 -46.596 1.00 72.06 85 GLY A CA 1
ATOM 667 C C . GLY A 1 85 ? 22.489 0.949 -45.156 1.00 72.06 85 GLY A C 1
ATOM 668 O O . GLY A 1 85 ? 21.567 0.905 -44.333 1.00 72.06 85 GLY A O 1
ATOM 669 N N . SER A 1 86 ? 23.666 1.508 -44.866 1.00 76.12 86 SER A N 1
ATOM 670 C CA . SER A 1 86 ? 24.027 1.961 -43.518 1.00 76.12 86 SER A CA 1
ATOM 671 C C . SER A 1 86 ? 23.098 3.055 -42.982 1.00 76.12 86 SER A C 1
ATOM 673 O O . SER A 1 86 ? 22.768 3.044 -41.796 1.00 76.12 86 SER A O 1
ATOM 675 N N . CYS A 1 87 ? 22.589 3.957 -43.830 1.00 79.25 87 CYS A N 1
ATOM 676 C CA . CYS A 1 87 ? 21.642 4.994 -43.403 1.00 79.25 87 CYS A CA 1
ATOM 677 C C . CYS A 1 87 ? 20.312 4.400 -42.893 1.00 79.25 87 CYS A C 1
ATOM 679 O O . CYS A 1 87 ? 19.812 4.787 -41.829 1.00 79.25 87 CYS A O 1
ATOM 681 N N . CYS A 1 88 ? 19.760 3.409 -43.600 1.00 82.56 88 CYS A N 1
ATOM 682 C CA . CYS A 1 88 ? 18.527 2.733 -43.194 1.00 82.56 88 CYS A CA 1
ATOM 683 C C . CYS A 1 88 ? 18.701 1.919 -41.902 1.00 82.56 88 CYS A C 1
ATOM 685 O O . CYS A 1 88 ? 17.829 1.975 -41.029 1.00 82.56 88 CYS A O 1
ATOM 687 N N . LEU A 1 89 ? 19.825 1.205 -41.748 1.00 83.94 89 LEU A N 1
ATOM 688 C CA . LEU A 1 89 ? 20.116 0.423 -40.538 1.00 83.94 89 LEU A CA 1
ATOM 689 C C . LEU A 1 89 ? 20.296 1.321 -39.304 1.00 83.94 89 LEU A C 1
ATOM 691 O O . LEU A 1 89 ? 19.753 1.020 -38.237 1.00 83.94 89 LEU A O 1
ATOM 695 N N . VAL A 1 90 ? 20.990 2.456 -39.451 1.00 85.75 90 VAL A N 1
ATOM 696 C CA . VAL A 1 90 ? 21.133 3.449 -38.373 1.00 85.75 90 VAL A CA 1
ATOM 697 C C . VAL A 1 90 ? 19.772 4.026 -37.985 1.00 85.75 90 VAL A C 1
ATOM 699 O O . VAL A 1 90 ? 19.467 4.113 -36.795 1.00 85.75 90 VAL A O 1
ATOM 702 N N . GLY A 1 91 ? 18.918 4.358 -38.959 1.00 87.38 91 GLY A N 1
ATOM 703 C CA . GLY A 1 91 ? 17.561 4.846 -38.695 1.00 87.38 91 GLY A CA 1
ATOM 704 C C . GLY A 1 91 ? 16.709 3.853 -37.896 1.00 87.38 91 GLY A C 1
ATOM 705 O O . GLY A 1 91 ? 16.051 4.238 -36.926 1.00 87.38 91 GLY A O 1
ATOM 706 N N . GLN A 1 92 ? 16.764 2.564 -38.243 1.00 88.88 92 GLN A N 1
ATOM 707 C CA . GLN A 1 92 ? 16.071 1.504 -37.501 1.00 88.88 92 GLN A CA 1
ATOM 708 C C . GLN A 1 92 ? 16.636 1.326 -36.085 1.00 88.88 92 GLN A C 1
ATOM 710 O O . GLN A 1 92 ? 15.866 1.235 -35.126 1.00 88.88 92 GLN A O 1
ATOM 715 N N . GLY A 1 93 ? 17.964 1.336 -35.929 1.00 89.38 93 GLY A N 1
ATOM 716 C CA . GLY A 1 93 ? 18.620 1.260 -34.620 1.00 89.38 93 GLY A CA 1
ATOM 717 C C . GLY A 1 93 ? 18.238 2.426 -33.702 1.00 89.38 93 GLY A C 1
ATOM 718 O O . GLY A 1 93 ? 17.909 2.213 -32.533 1.00 89.38 93 GLY A O 1
ATOM 719 N N . LEU A 1 94 ? 18.196 3.649 -34.240 1.00 89.56 94 LEU A N 1
ATOM 720 C CA . LEU A 1 94 ? 17.751 4.839 -33.510 1.00 89.56 94 LEU A CA 1
ATOM 721 C C . LEU A 1 94 ? 16.277 4.754 -33.099 1.00 89.56 94 LEU A C 1
ATOM 723 O O . LEU A 1 94 ? 15.937 5.151 -31.984 1.00 89.56 94 LEU A O 1
ATOM 727 N N . LEU A 1 95 ? 15.407 4.206 -33.952 1.00 91.81 95 LEU A N 1
ATOM 728 C CA . LEU A 1 95 ? 13.994 4.003 -33.623 1.00 91.81 95 LEU A CA 1
ATOM 729 C C . LEU A 1 95 ? 13.826 3.018 -32.457 1.00 91.81 95 LEU A C 1
ATOM 731 O O . LEU A 1 95 ? 13.100 3.310 -31.504 1.00 91.81 95 LEU A O 1
ATOM 735 N N . VAL A 1 96 ? 14.531 1.884 -32.492 1.00 91.50 96 VAL A N 1
ATOM 736 C CA . VAL A 1 96 ? 14.510 0.892 -31.402 1.00 91.50 96 VAL A CA 1
ATOM 737 C C . VAL A 1 96 ? 15.067 1.490 -30.107 1.00 91.50 96 VAL A C 1
ATOM 739 O O . VAL A 1 96 ? 14.484 1.295 -29.039 1.00 91.50 96 VAL A O 1
ATOM 742 N N . LEU A 1 97 ? 16.147 2.271 -30.189 1.00 89.81 97 LEU A N 1
ATOM 743 C CA . LEU A 1 97 ? 16.707 2.980 -29.038 1.00 89.81 97 LEU A CA 1
ATOM 744 C C . LEU A 1 97 ? 15.712 4.002 -28.462 1.00 89.81 97 LEU A C 1
ATOM 746 O O . LEU A 1 97 ? 15.547 4.085 -27.245 1.00 89.81 97 LEU A O 1
ATOM 750 N N . GLY A 1 98 ? 15.003 4.740 -29.318 1.00 92.06 98 GLY A N 1
ATOM 751 C CA . GLY A 1 98 ? 13.948 5.664 -28.904 1.00 92.06 98 GLY A CA 1
ATOM 752 C C . GLY A 1 98 ? 12.811 4.956 -28.162 1.00 92.06 98 GLY A C 1
ATOM 753 O O . GLY A 1 98 ? 12.393 5.408 -27.094 1.00 92.06 98 GLY A O 1
ATOM 754 N N . LEU A 1 99 ? 12.362 3.803 -28.669 1.00 90.06 99 LEU A N 1
ATOM 755 C CA . LEU A 1 99 ? 11.365 2.965 -27.994 1.00 90.06 99 LEU A CA 1
ATOM 756 C C . LEU A 1 99 ? 11.871 2.443 -26.644 1.00 90.06 99 LEU A C 1
ATOM 758 O O . LEU A 1 99 ? 11.105 2.425 -25.679 1.00 90.06 99 LEU A O 1
ATOM 762 N N . LEU A 1 100 ? 13.143 2.052 -26.540 1.00 88.19 100 LEU A N 1
ATOM 763 C CA . LEU A 1 100 ? 13.757 1.630 -25.277 1.00 88.19 100 LEU A CA 1
ATOM 764 C C . LEU A 1 100 ? 13.699 2.757 -24.232 1.00 88.19 100 LEU A C 1
ATOM 766 O O . LEU A 1 100 ? 13.243 2.537 -23.107 1.00 88.19 100 LEU A O 1
ATOM 770 N N . VAL A 1 101 ? 14.105 3.973 -24.616 1.00 89.44 101 VAL A N 1
ATOM 771 C CA . VAL A 1 101 ? 14.075 5.158 -23.741 1.00 89.44 101 VAL A CA 1
ATOM 772 C C . VAL A 1 101 ? 12.644 5.502 -23.330 1.00 89.44 101 VAL A C 1
ATOM 774 O O . VAL A 1 101 ? 12.404 5.804 -22.162 1.00 89.44 101 VAL A O 1
ATOM 777 N N . PHE A 1 102 ? 11.684 5.417 -24.252 1.00 90.00 102 PHE A N 1
ATOM 778 C CA . PHE A 1 102 ? 10.274 5.660 -23.952 1.00 90.00 102 PHE A CA 1
ATOM 779 C C . PHE A 1 102 ? 9.700 4.638 -22.958 1.00 90.00 102 PHE A C 1
ATOM 781 O O . PHE A 1 102 ? 9.043 5.010 -21.988 1.00 90.00 102 PHE A O 1
ATOM 788 N N . ASN A 1 103 ? 9.992 3.349 -23.137 1.00 86.50 103 ASN A N 1
ATOM 789 C CA . ASN A 1 103 ? 9.565 2.322 -22.185 1.00 86.50 103 ASN A CA 1
ATOM 790 C C . ASN A 1 103 ? 10.171 2.560 -20.793 1.00 86.50 103 ASN A C 1
ATOM 792 O O . ASN A 1 103 ? 9.468 2.450 -19.787 1.00 86.50 103 ASN A O 1
ATOM 796 N N . LEU A 1 104 ? 11.451 2.944 -20.726 1.00 83.31 104 LEU A N 1
ATOM 797 C CA . LEU A 1 104 ? 12.116 3.272 -19.465 1.00 83.31 104 LEU A CA 1
ATOM 798 C C . LEU A 1 104 ? 11.570 4.563 -18.829 1.00 83.31 104 LEU A C 1
ATOM 800 O O . LEU A 1 104 ? 11.498 4.664 -17.607 1.00 83.31 104 LEU A O 1
ATOM 804 N N . SER A 1 105 ? 11.152 5.556 -19.615 1.00 85.75 105 SER A N 1
ATOM 805 C CA . SER A 1 105 ? 10.577 6.786 -19.061 1.00 85.75 105 SER A CA 1
ATOM 806 C C . SER A 1 105 ? 9.192 6.538 -18.462 1.00 85.75 105 SER A C 1
ATOM 808 O O . SER A 1 105 ? 8.939 6.963 -17.333 1.00 85.75 105 SER A O 1
ATOM 810 N N . VAL A 1 106 ? 8.331 5.781 -19.152 1.00 85.50 106 VAL A N 1
ATOM 811 C CA . VAL A 1 106 ? 7.010 5.371 -18.642 1.00 85.50 106 VAL A CA 1
ATOM 812 C C . VAL A 1 106 ? 7.160 4.537 -17.371 1.00 85.50 106 VAL A C 1
ATOM 814 O O . VAL A 1 106 ? 6.457 4.770 -16.391 1.00 85.50 106 VAL A O 1
ATOM 817 N N . ALA A 1 107 ? 8.122 3.618 -17.352 1.00 82.50 107 ALA A N 1
ATOM 818 C CA . ALA A 1 107 ? 8.479 2.826 -16.182 1.00 82.50 107 ALA A CA 1
ATOM 819 C C . ALA A 1 107 ? 8.821 3.659 -14.946 1.00 82.50 107 ALA A C 1
ATOM 821 O O . ALA A 1 107 ? 8.280 3.444 -13.858 1.00 82.50 107 ALA A O 1
ATOM 822 N N . LEU A 1 108 ? 9.746 4.603 -15.128 1.00 82.06 108 LEU A N 1
ATOM 823 C CA . LEU A 1 108 ? 10.205 5.498 -14.075 1.00 82.06 108 LEU A CA 1
ATOM 824 C C . LEU A 1 108 ? 9.070 6.416 -13.615 1.00 82.06 108 LEU A C 1
ATOM 826 O O . LEU A 1 108 ? 8.934 6.671 -12.419 1.00 82.06 108 LEU A O 1
ATOM 830 N N . TRP A 1 109 ? 8.233 6.874 -14.546 1.00 83.50 109 TRP A N 1
ATOM 831 C CA . TRP A 1 109 ? 7.066 7.694 -14.245 1.00 83.50 109 TRP A CA 1
ATOM 832 C C . TRP A 1 109 ? 6.031 6.938 -13.405 1.00 83.50 109 TRP A C 1
ATOM 834 O O . TRP A 1 109 ? 5.616 7.430 -12.359 1.00 83.50 109 TRP A O 1
ATOM 844 N N . ASP A 1 110 ? 5.661 5.725 -13.814 1.00 84.31 110 ASP A N 1
ATOM 845 C CA . ASP A 1 110 ? 4.714 4.854 -13.110 1.00 84.31 110 ASP A CA 1
ATOM 846 C C . ASP A 1 110 ? 5.220 4.504 -11.698 1.00 84.31 110 ASP A C 1
ATOM 848 O O . ASP A 1 110 ? 4.479 4.592 -10.718 1.00 84.31 110 ASP A O 1
ATOM 852 N N . ALA A 1 111 ? 6.515 4.207 -11.552 1.00 79.62 111 ALA A N 1
ATOM 853 C CA . ALA A 1 111 ? 7.126 4.004 -10.239 1.00 79.62 111 ALA A CA 1
ATOM 854 C C . ALA A 1 111 ? 7.061 5.262 -9.363 1.00 79.62 111 ALA A C 1
ATOM 856 O O . ALA A 1 111 ? 6.649 5.189 -8.202 1.00 79.62 111 ALA A O 1
ATOM 857 N N . ARG A 1 112 ? 7.404 6.427 -9.922 1.00 81.50 112 ARG A N 1
ATOM 858 C CA . ARG A 1 112 ? 7.325 7.706 -9.209 1.00 81.50 112 ARG A CA 1
ATOM 859 C C . ARG A 1 112 ? 5.898 8.006 -8.744 1.00 81.50 112 ARG A C 1
ATOM 861 O O . ARG A 1 112 ? 5.723 8.411 -7.594 1.00 81.50 112 ARG A O 1
ATOM 868 N N . LEU A 1 113 ? 4.894 7.797 -9.601 1.00 84.19 113 LEU A N 1
ATOM 869 C CA . LEU A 1 113 ? 3.487 8.000 -9.246 1.00 84.19 113 LEU A CA 1
ATOM 870 C C . LEU A 1 113 ? 3.062 7.060 -8.124 1.00 84.19 113 LEU A C 1
ATOM 872 O O . LEU A 1 113 ? 2.530 7.541 -7.130 1.00 84.19 113 LEU A O 1
ATOM 876 N N . ARG A 1 114 ? 3.367 5.758 -8.212 1.00 83.12 114 ARG A N 1
ATOM 877 C CA . ARG A 1 114 ? 3.017 4.792 -7.157 1.00 83.12 114 ARG A CA 1
ATOM 878 C C . ARG A 1 114 ? 3.513 5.219 -5.778 1.00 83.12 114 ARG A C 1
ATOM 880 O O . ARG A 1 114 ? 2.729 5.233 -4.833 1.00 83.12 114 ARG A O 1
ATOM 887 N N . HIS A 1 115 ? 4.784 5.603 -5.656 1.00 78.44 115 HIS A N 1
ATOM 888 C CA . HIS A 1 115 ? 5.338 6.014 -4.362 1.00 78.44 115 HIS A CA 1
ATOM 889 C C . HIS A 1 115 ? 4.705 7.306 -3.833 1.00 78.44 115 HIS A C 1
ATOM 891 O O . HIS A 1 115 ? 4.460 7.422 -2.632 1.00 78.44 115 HIS A O 1
ATOM 897 N N . GLN A 1 116 ? 4.421 8.274 -4.709 1.00 81.50 116 GLN A N 1
ATOM 898 C CA . GLN A 1 116 ? 3.794 9.532 -4.297 1.00 81.50 116 GLN A CA 1
ATOM 899 C C . GLN A 1 116 ? 2.313 9.364 -3.952 1.00 81.50 116 GLN A C 1
ATOM 901 O O . GLN A 1 116 ? 1.835 9.960 -2.988 1.00 81.50 116 GLN A O 1
ATOM 906 N N . GLU A 1 117 ? 1.581 8.571 -4.729 1.00 88.94 117 GLU A N 1
ATOM 907 C CA . GLU A 1 117 ? 0.151 8.352 -4.543 1.00 88.94 117 GLU A CA 1
ATOM 908 C C . GLU A 1 117 ? -0.145 7.530 -3.296 1.00 88.94 117 GLU A C 1
ATOM 910 O O . GLU A 1 117 ? -1.049 7.898 -2.551 1.00 88.94 117 GLU A O 1
ATOM 915 N N . MET A 1 118 ? 0.609 6.458 -3.037 1.00 86.75 118 MET A N 1
ATOM 916 C CA . MET A 1 118 ? 0.387 5.628 -1.847 1.00 86.75 118 MET A CA 1
ATOM 917 C C . MET A 1 118 ? 0.591 6.434 -0.565 1.00 86.75 118 MET A C 1
ATOM 919 O O . MET A 1 118 ? -0.251 6.386 0.328 1.00 86.75 118 MET A O 1
ATOM 923 N N . TYR A 1 119 ? 1.649 7.247 -0.510 1.00 86.56 119 TYR A N 1
ATOM 924 C CA . TYR A 1 119 ? 1.908 8.125 0.629 1.00 86.56 119 TYR A CA 1
ATOM 925 C C . TYR A 1 119 ? 0.804 9.177 0.818 1.00 86.56 119 TYR A C 1
ATOM 927 O O . TYR A 1 119 ? 0.302 9.352 1.926 1.00 86.56 119 TYR A O 1
ATOM 935 N N . LYS A 1 120 ? 0.374 9.846 -0.262 1.00 88.25 120 LYS A N 1
ATOM 936 C CA . LYS A 1 120 ? -0.727 10.823 -0.199 1.00 88.25 120 LYS A CA 1
ATOM 937 C C . LYS A 1 120 ? -2.034 10.185 0.268 1.00 88.25 120 LYS A C 1
ATOM 939 O O . LYS A 1 120 ? -2.681 10.724 1.153 1.00 88.25 120 LYS A O 1
ATOM 944 N N . LYS A 1 121 ? -2.387 9.015 -0.270 1.00 92.12 121 LYS A N 1
ATOM 945 C CA . LYS A 1 121 ? -3.593 8.283 0.142 1.00 92.12 121 LYS A CA 1
ATOM 946 C C . LYS A 1 121 ? -3.528 7.859 1.606 1.00 92.12 121 LYS A C 1
ATOM 948 O O . LYS A 1 121 ? -4.536 7.935 2.297 1.00 92.12 121 LYS A O 1
ATOM 953 N N . ALA A 1 122 ? -2.362 7.435 2.087 1.00 91.25 122 ALA A N 1
ATOM 954 C CA . ALA A 1 122 ? -2.187 7.094 3.492 1.00 91.25 122 ALA A CA 1
ATOM 955 C C . ALA A 1 122 ? -2.361 8.323 4.401 1.00 91.25 122 ALA A C 1
ATOM 957 O O . ALA A 1 122 ? -3.055 8.224 5.409 1.00 91.25 122 ALA A O 1
ATOM 958 N N . LEU A 1 123 ? -1.829 9.488 4.011 1.00 90.62 123 LEU A N 1
ATOM 959 C CA . LEU A 1 123 ? -2.091 10.754 4.708 1.00 90.62 123 LEU A CA 1
ATOM 960 C C . LEU A 1 123 ? -3.580 11.127 4.704 1.00 90.62 123 LEU A C 1
ATOM 962 O O . LEU A 1 123 ? -4.121 11.523 5.732 1.00 90.62 123 LEU A O 1
ATOM 966 N N . ASP A 1 124 ? -4.272 10.972 3.577 1.00 93.12 124 ASP A N 1
ATOM 967 C CA . ASP A 1 124 ? -5.711 11.242 3.526 1.00 93.12 124 ASP A CA 1
ATOM 968 C C . ASP A 1 124 ? -6.469 10.317 4.495 1.00 93.12 124 ASP A C 1
ATOM 970 O O . ASP A 1 124 ? -7.314 10.776 5.267 1.00 93.12 124 ASP A O 1
ATOM 974 N N . VAL A 1 125 ? -6.112 9.029 4.546 1.00 92.06 125 VAL A N 1
ATOM 975 C CA . VAL A 1 125 ? -6.702 8.067 5.491 1.00 92.06 125 VAL A CA 1
ATOM 976 C C . VAL A 1 125 ? -6.415 8.447 6.946 1.00 92.06 125 VAL A C 1
ATOM 978 O O . VAL A 1 125 ? -7.331 8.357 7.764 1.00 92.06 125 VAL A O 1
ATOM 981 N N . THR A 1 126 ? -5.213 8.922 7.295 1.00 90.31 126 THR A N 1
ATOM 982 C CA . THR A 1 126 ? -4.930 9.343 8.681 1.00 90.31 126 THR A CA 1
ATOM 983 C C . THR A 1 126 ? -5.749 10.559 9.095 1.00 90.31 126 THR A C 1
ATOM 985 O O . THR A 1 126 ? -6.225 10.602 10.232 1.00 90.31 126 THR A O 1
ATOM 988 N N . THR A 1 127 ? -6.002 11.511 8.188 1.00 89.50 127 THR A N 1
ATOM 989 C CA . THR A 1 127 ? -6.887 12.652 8.490 1.00 89.50 127 THR A CA 1
ATOM 990 C C . THR A 1 127 ? -8.324 12.208 8.767 1.00 89.50 127 THR A C 1
ATOM 992 O O . THR A 1 127 ? -8.951 12.691 9.715 1.00 89.50 127 THR A O 1
ATOM 995 N N . VAL A 1 128 ? -8.831 11.243 7.993 1.00 90.44 128 VAL A N 1
ATOM 996 C CA . VAL A 1 128 ? -10.154 10.647 8.217 1.00 90.44 128 VAL A CA 1
ATOM 997 C C . VAL A 1 128 ? -10.177 9.889 9.541 1.00 90.44 128 VAL A C 1
ATOM 999 O O . VAL A 1 128 ? -11.095 10.084 10.335 1.00 90.44 128 VAL A O 1
ATOM 1002 N N . LEU A 1 129 ? -9.154 9.081 9.818 1.00 88.62 129 LEU A N 1
ATOM 1003 C CA . LEU A 1 129 ? -9.071 8.274 11.031 1.00 88.62 129 LEU A CA 1
ATOM 1004 C C . LEU A 1 129 ? -9.028 9.140 12.293 1.00 88.62 129 LEU A C 1
ATOM 1006 O O . LEU A 1 129 ? -9.750 8.856 13.247 1.00 88.62 129 LEU A O 1
ATOM 1010 N N . LYS A 1 130 ? -8.263 10.237 12.273 1.00 88.12 130 LYS A N 1
ATOM 1011 C CA . LYS A 1 130 ? -8.215 11.218 13.365 1.00 88.12 130 LYS A CA 1
ATOM 1012 C C . LYS A 1 130 ? -9.588 11.829 13.635 1.00 88.12 130 LYS A C 1
ATOM 1014 O O . LYS A 1 130 ? -10.053 11.842 14.772 1.00 88.12 130 LYS A O 1
ATOM 1019 N N . ARG A 1 131 ? -10.273 12.268 12.576 1.00 87.44 131 ARG A N 1
ATOM 1020 C CA . ARG A 1 131 ? -11.632 12.814 12.677 1.00 87.44 131 ARG A CA 1
ATOM 1021 C C . ARG A 1 131 ? -12.617 11.776 13.221 1.00 87.44 131 ARG A C 1
ATOM 1023 O O . ARG A 1 131 ? -13.466 12.107 14.047 1.00 87.44 131 ARG A O 1
ATOM 1030 N N . CYS A 1 132 ? -12.506 10.526 12.779 1.00 85.00 132 CYS A N 1
ATOM 1031 C CA . CYS A 1 132 ? -13.330 9.430 13.277 1.00 85.00 132 CYS A CA 1
ATOM 1032 C C . CYS A 1 132 ? -13.044 9.117 14.751 1.00 85.00 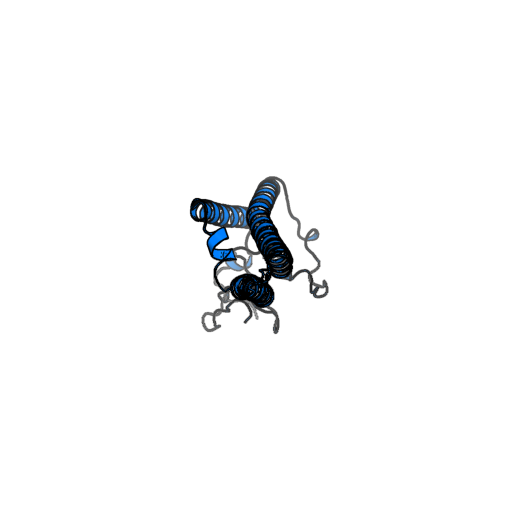132 CYS A C 1
ATOM 1034 O O . CYS A 1 132 ? -13.987 8.891 15.499 1.00 85.00 132 CYS A O 1
ATOM 1036 N N . ALA A 1 133 ? -11.788 9.153 15.195 1.00 82.88 133 ALA A N 1
ATOM 1037 C CA . ALA A 1 133 ? -11.439 8.913 16.595 1.00 82.88 133 ALA A CA 1
ATOM 1038 C C . ALA A 1 133 ? -12.040 9.968 17.547 1.00 82.88 133 ALA A C 1
ATOM 1040 O O . ALA A 1 133 ? -12.392 9.637 18.677 1.00 82.88 133 ALA A O 1
ATOM 1041 N N . GLU A 1 134 ? -12.182 11.218 17.094 1.00 83.31 134 GLU A N 1
ATOM 1042 C CA . GLU A 1 134 ? -12.743 12.318 17.894 1.00 83.31 134 GLU A CA 1
ATOM 1043 C C . GLU A 1 134 ? -14.281 12.359 17.882 1.00 83.31 134 GLU A C 1
ATOM 1045 O O . GLU A 1 134 ? -14.898 12.686 18.895 1.00 83.31 134 GLU A O 1
ATOM 1050 N N . ILE A 1 135 ? -14.911 12.045 16.743 1.00 82.62 135 ILE A N 1
ATOM 1051 C CA . ILE A 1 135 ? -16.349 12.289 16.524 1.00 82.62 135 ILE A CA 1
ATOM 1052 C C . ILE A 1 135 ? -17.175 10.996 16.557 1.00 82.62 135 ILE A C 1
ATOM 1054 O O . ILE A 1 135 ? -18.349 11.016 16.935 1.00 82.62 135 ILE A O 1
ATOM 1058 N N . CYS A 1 136 ? -16.616 9.861 16.129 1.00 76.38 136 CYS A N 1
ATOM 1059 C CA . CYS A 1 136 ? -17.407 8.648 15.944 1.00 76.38 136 CYS A CA 1
ATOM 1060 C C . CYS A 1 136 ? -17.626 7.909 17.263 1.00 76.38 136 CYS A C 1
ATOM 1062 O O . CYS A 1 136 ? -16.716 7.324 17.844 1.00 76.38 136 CYS A O 1
ATOM 1064 N N . HIS A 1 137 ? -18.889 7.830 17.670 1.00 80.19 137 HIS A N 1
ATOM 1065 C CA . HIS A 1 137 ? -19.330 6.886 18.685 1.00 80.19 137 HIS A CA 1
ATOM 1066 C C . HIS A 1 137 ? -19.797 5.591 18.006 1.00 80.19 137 HIS A C 1
ATOM 1068 O O . HIS A 1 137 ? -20.947 5.477 17.571 1.00 80.19 137 HIS A O 1
ATOM 1074 N N . TRP A 1 138 ? -18.881 4.632 17.849 1.00 81.75 138 TRP A N 1
ATOM 1075 C CA . TRP A 1 138 ? -19.196 3.346 17.229 1.00 81.75 138 TRP A CA 1
ATOM 1076 C C . TRP A 1 138 ? -20.013 2.484 18.192 1.00 81.75 138 TRP A C 1
ATOM 1078 O O . TRP A 1 138 ? -19.608 2.254 19.327 1.00 81.75 138 TRP A O 1
ATOM 1088 N N . LYS A 1 139 ? -21.178 2.016 17.740 1.00 81.44 139 LYS A N 1
ATOM 1089 C CA . LYS A 1 139 ? -22.008 1.063 18.484 1.00 81.44 139 LYS A CA 1
ATOM 1090 C C . LYS A 1 139 ? -21.820 -0.334 17.913 1.00 81.44 139 LYS A C 1
ATOM 1092 O O . LYS A 1 139 ? -21.463 -0.482 16.748 1.00 81.44 139 LYS A O 1
ATOM 1097 N N . GLU A 1 140 ? -22.143 -1.353 18.703 1.00 78.44 140 GLU A N 1
ATOM 1098 C CA . GLU A 1 140 ? -22.086 -2.757 18.274 1.00 78.44 140 GLU A CA 1
ATOM 1099 C C . GLU A 1 140 ? -22.853 -3.009 16.965 1.00 78.44 140 GLU A C 1
ATOM 1101 O O . GLU A 1 140 ? -22.368 -3.705 16.081 1.00 78.44 140 GLU A O 1
ATOM 1106 N N . THR A 1 141 ? -24.012 -2.367 16.798 1.00 82.19 141 THR A N 1
ATOM 1107 C CA . THR A 1 141 ? -24.867 -2.485 15.604 1.00 82.19 141 THR A CA 1
ATOM 1108 C C . THR A 1 141 ? -24.217 -1.981 14.318 1.00 82.19 141 THR A C 1
ATOM 1110 O O . THR A 1 141 ? -24.717 -2.267 13.236 1.00 82.19 141 THR A O 1
ATOM 1113 N N . ASN A 1 142 ? -23.140 -1.200 14.421 1.00 85.88 142 ASN A N 1
ATOM 1114 C CA . ASN A 1 142 ? -22.421 -0.675 13.264 1.00 85.88 142 ASN A CA 1
ATOM 1115 C C . ASN A 1 142 ? -21.368 -1.665 12.746 1.00 85.88 142 ASN A C 1
ATOM 1117 O O . ASN A 1 142 ? -20.791 -1.430 11.684 1.00 85.88 142 ASN A O 1
ATOM 1121 N N . TYR A 1 143 ? -21.067 -2.731 13.494 1.00 87.19 143 TYR A N 1
ATOM 1122 C CA . TYR A 1 143 ? -20.188 -3.793 13.020 1.00 87.19 143 TYR A CA 1
ATOM 1123 C C . TYR A 1 143 ? -20.967 -4.803 12.174 1.00 87.19 143 TYR A C 1
ATOM 1125 O O . TYR A 1 143 ? -22.155 -5.034 12.417 1.00 87.19 143 TYR A O 1
ATOM 1133 N N . PRO A 1 144 ? -20.308 -5.444 11.192 1.00 87.88 144 PRO A N 1
ATOM 1134 C CA . PRO A 1 144 ? -20.870 -6.600 10.514 1.00 87.88 144 PRO A CA 1
ATOM 1135 C C . PRO A 1 144 ? -21.352 -7.655 11.513 1.00 87.88 144 PRO A C 1
ATOM 1137 O O . PRO A 1 144 ? -20.735 -7.882 12.556 1.00 87.88 144 PRO A O 1
ATOM 1140 N N . HIS A 1 145 ? -22.440 -8.343 11.175 1.00 86.81 145 HIS A N 1
ATOM 1141 C CA . HIS A 1 145 ? -22.943 -9.429 12.007 1.00 86.81 145 HIS A CA 1
ATOM 1142 C C . HIS A 1 145 ? -21.890 -10.534 12.178 1.00 86.81 145 HIS A C 1
ATOM 1144 O O . HIS A 1 145 ? -21.166 -10.875 11.244 1.00 86.81 145 HIS A O 1
ATOM 1150 N N . LEU A 1 146 ? -21.848 -11.151 13.360 1.00 84.12 146 LEU A N 1
ATOM 1151 C CA . LEU A 1 146 ? -20.945 -12.273 13.664 1.00 84.12 146 LEU A CA 1
ATOM 1152 C C . LEU A 1 146 ? -21.179 -13.486 12.748 1.00 84.12 146 LEU A C 1
ATOM 1154 O O . LEU A 1 146 ? -20.246 -14.232 12.455 1.00 84.12 146 LEU A O 1
ATOM 1158 N N . CYS A 1 147 ? -22.417 -13.648 12.272 1.00 82.50 147 CYS A N 1
ATOM 1159 C CA . CYS A 1 147 ? -22.838 -14.701 11.350 1.00 82.50 147 CYS A CA 1
ATOM 1160 C C . CYS A 1 147 ? -22.650 -14.328 9.870 1.00 82.50 147 CYS A C 1
ATOM 1162 O O . CYS A 1 147 ? -23.129 -15.057 9.002 1.00 82.50 147 CYS A O 1
ATOM 1164 N N . SER A 1 148 ? -22.013 -13.192 9.557 1.00 82.81 148 SER A N 1
ATOM 1165 C CA . SER A 1 148 ? -21.739 -12.832 8.167 1.00 82.81 148 SER A CA 1
ATOM 1166 C C . SER A 1 148 ? -20.859 -13.907 7.517 1.00 82.81 148 SER A C 1
ATOM 1168 O O . SER A 1 148 ? -19.859 -14.304 8.129 1.00 82.81 148 SER A O 1
ATOM 1170 N N . PRO A 1 149 ? -21.180 -14.364 6.295 1.00 81.25 149 PRO A N 1
ATOM 1171 C CA . PRO A 1 149 ? -20.353 -15.340 5.605 1.00 81.25 149 PRO A CA 1
ATOM 1172 C C . PRO A 1 149 ? -18.955 -14.774 5.343 1.00 81.25 149 PRO A C 1
ATOM 1174 O O . PRO A 1 149 ? -18.763 -13.561 5.233 1.00 81.25 149 PRO A O 1
ATOM 1177 N N . TYR A 1 150 ? -17.976 -15.667 5.219 1.00 76.81 150 TYR A N 1
ATOM 1178 C CA . TYR A 1 150 ? -16.628 -15.277 4.827 1.00 76.81 150 TYR A CA 1
ATOM 1179 C C . TYR A 1 150 ? -16.641 -14.655 3.428 1.00 76.81 150 TYR A C 1
ATOM 1181 O O . TYR A 1 150 ? -17.201 -15.221 2.489 1.00 76.81 150 TYR A O 1
ATOM 1189 N N . SER A 1 151 ? -16.002 -13.493 3.297 1.00 80.06 151 SER A N 1
ATOM 1190 C CA . SER A 1 151 ? -15.805 -12.812 2.022 1.00 80.06 151 SER A CA 1
ATOM 1191 C C . SER A 1 151 ? -14.325 -12.851 1.649 1.00 80.06 151 SER A C 1
ATOM 1193 O O . SER A 1 151 ? -13.492 -12.513 2.492 1.00 80.06 151 SER A O 1
ATOM 1195 N N . PRO A 1 152 ? -13.966 -13.197 0.400 1.00 77.19 152 PRO A N 1
ATOM 1196 C CA . PRO A 1 152 ? -12.578 -13.117 -0.051 1.00 77.19 152 PRO A CA 1
ATOM 1197 C C . PRO A 1 152 ? -12.0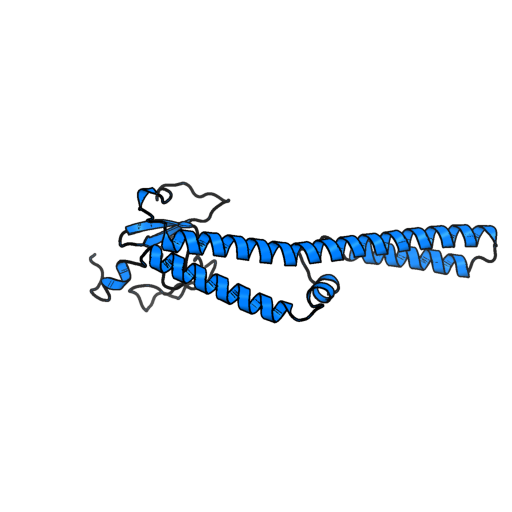67 -11.668 -0.102 1.00 77.19 152 PRO A C 1
ATOM 1199 O O . PRO A 1 152 ? -10.861 -11.445 -0.130 1.00 77.19 152 PRO A O 1
ATOM 1202 N N . CYS A 1 153 ? -12.967 -10.679 -0.109 1.00 79.00 153 CYS A N 1
ATOM 1203 C CA . CYS A 1 153 ? -12.611 -9.268 -0.244 1.00 79.00 153 CYS A CA 1
ATOM 1204 C C . CYS A 1 153 ? -12.266 -8.596 1.092 1.00 79.00 153 CYS A C 1
ATOM 1206 O O . CYS A 1 153 ? -11.555 -7.595 1.094 1.00 79.00 153 CYS A O 1
ATOM 1208 N N . ILE A 1 154 ? -12.796 -9.092 2.218 1.00 82.38 154 ILE A N 1
ATOM 1209 C CA . ILE A 1 154 ? -12.579 -8.504 3.547 1.00 82.38 154 ILE A CA 1
ATOM 1210 C C . ILE A 1 154 ? -12.452 -9.627 4.574 1.00 82.38 154 ILE A C 1
ATOM 1212 O O . ILE A 1 154 ? -13.413 -10.351 4.839 1.00 82.38 154 ILE A O 1
ATOM 1216 N N . THR A 1 155 ? -11.277 -9.730 5.193 1.00 87.19 155 THR A N 1
ATOM 1217 C CA . THR A 1 155 ? -11.042 -10.630 6.322 1.00 87.19 155 THR A CA 1
ATOM 1218 C C . THR A 1 155 ? -11.536 -9.988 7.613 1.00 87.19 155 THR A C 1
ATOM 1220 O O . THR A 1 155 ? -11.125 -8.886 7.986 1.00 87.19 155 THR A O 1
ATOM 1223 N N . LEU A 1 156 ? -12.445 -10.684 8.294 1.00 89.56 156 LEU A N 1
ATOM 1224 C CA . LEU A 1 156 ? -13.020 -10.252 9.561 1.00 89.56 156 LEU A CA 1
ATOM 1225 C C . LEU A 1 156 ? -12.531 -11.158 10.700 1.00 89.56 156 LEU A C 1
ATOM 1227 O O . LEU A 1 156 ? -12.411 -12.376 10.540 1.00 89.56 156 LEU A O 1
ATOM 1231 N N . GLN A 1 157 ? -12.258 -10.553 11.850 1.00 91.00 157 GLN A N 1
ATOM 1232 C CA . GLN A 1 157 ? -11.827 -11.213 13.072 1.00 91.00 157 GLN A CA 1
ATOM 1233 C C . GLN A 1 157 ? -12.827 -10.934 14.181 1.00 91.00 157 GLN A C 1
ATOM 1235 O O . GLN A 1 157 ? -13.252 -9.796 14.368 1.00 91.00 157 GLN A O 1
ATOM 1240 N N . TRP A 1 158 ? -13.162 -11.962 14.953 1.00 91.38 158 TRP A N 1
ATOM 1241 C CA . TRP A 1 158 ? -13.897 -11.754 16.190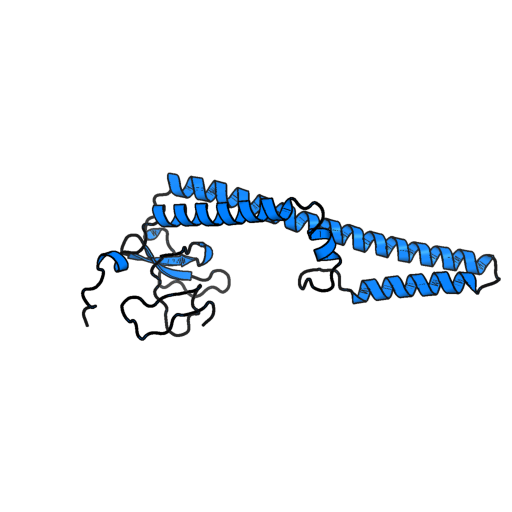 1.00 91.38 158 TRP A CA 1
ATOM 1242 C C . TRP A 1 158 ? -12.973 -11.114 17.214 1.00 91.38 158 TRP A C 1
ATOM 1244 O O . TRP A 1 158 ? -11.941 -11.689 17.567 1.00 91.38 158 TRP A O 1
ATOM 1254 N N . THR A 1 159 ? -13.337 -9.923 17.665 1.00 91.12 159 THR A N 1
ATOM 1255 C CA . THR A 1 159 ? -12.560 -9.154 18.631 1.00 91.12 159 THR A CA 1
ATOM 1256 C C . THR A 1 159 ? -13.427 -8.702 19.781 1.00 91.12 159 THR A C 1
ATOM 1258 O O . THR A 1 159 ? -14.601 -8.381 19.606 1.00 91.12 159 THR A O 1
ATOM 1261 N N . TYR A 1 160 ? -12.845 -8.677 20.973 1.00 90.31 160 TYR A N 1
ATOM 1262 C CA . TYR A 1 160 ? -13.467 -8.033 22.114 1.00 90.31 160 TYR A CA 1
ATOM 1263 C C . TYR A 1 160 ? -13.199 -6.532 22.027 1.00 90.31 160 TYR A C 1
ATOM 1265 O O . TYR A 1 160 ? -12.050 -6.095 22.109 1.00 90.31 160 TYR A O 1
ATOM 1273 N N . ARG A 1 161 ? -14.263 -5.743 21.862 1.00 88.75 161 ARG A N 1
ATOM 1274 C CA . ARG A 1 161 ? -14.230 -4.283 21.995 1.00 88.75 161 ARG A CA 1
ATOM 1275 C C . ARG A 1 161 ? -15.401 -3.786 22.814 1.00 88.75 161 ARG A C 1
ATOM 1277 O O . ARG A 1 161 ? -16.512 -4.296 22.694 1.00 88.75 161 ARG A O 1
ATOM 1284 N N . ASP A 1 162 ? -15.138 -2.792 23.659 1.00 86.69 162 ASP A N 1
ATOM 1285 C CA . ASP A 1 162 ? -16.141 -2.206 24.558 1.00 86.69 162 ASP A CA 1
ATOM 1286 C C . ASP A 1 162 ? -16.906 -3.275 25.381 1.00 86.69 162 ASP A C 1
ATOM 1288 O O . ASP A 1 162 ? -18.101 -3.143 25.657 1.00 86.69 162 ASP A O 1
ATOM 1292 N N . GLY A 1 163 ? -16.224 -4.367 25.755 1.00 85.31 163 GLY A N 1
ATOM 1293 C CA . GLY A 1 163 ? -16.799 -5.485 26.508 1.00 85.31 163 GLY A CA 1
ATOM 1294 C C . GLY A 1 163 ? -17.715 -6.425 25.721 1.00 85.31 163 GLY A C 1
ATOM 1295 O O . GLY A 1 163 ? -18.395 -7.247 26.335 1.00 85.31 163 GLY A O 1
ATOM 1296 N N . ARG A 1 164 ? -17.769 -6.321 24.388 1.00 87.00 164 ARG A N 1
ATOM 1297 C CA . ARG A 1 164 ? -18.591 -7.181 23.521 1.00 87.00 164 ARG A CA 1
ATOM 1298 C C . ARG A 1 164 ? -17.755 -7.797 22.408 1.00 87.00 164 ARG A C 1
ATOM 1300 O O . ARG A 1 164 ? -16.750 -7.232 21.990 1.00 87.00 164 ARG A O 1
ATOM 1307 N N . VAL A 1 165 ? -18.187 -8.958 21.919 1.00 89.75 165 VAL A N 1
ATOM 1308 C CA . VAL A 1 165 ? -17.558 -9.604 20.761 1.00 89.75 165 VAL A CA 1
ATOM 1309 C C . VAL A 1 165 ? -18.138 -9.001 19.492 1.00 89.75 165 VAL A C 1
ATOM 1311 O O . VAL A 1 165 ? -19.337 -9.112 19.241 1.00 89.75 165 VAL A O 1
ATOM 1314 N N . VAL A 1 166 ? -17.285 -8.381 18.685 1.00 90.69 166 VAL A N 1
ATOM 1315 C CA . VAL A 1 166 ? -17.656 -7.745 17.421 1.00 90.69 166 VAL A CA 1
ATOM 1316 C C . VAL A 1 166 ? -16.878 -8.355 16.265 1.00 90.69 166 VAL A C 1
ATOM 1318 O O . VAL A 1 166 ? -15.790 -8.902 16.441 1.00 90.69 166 VAL A O 1
ATOM 1321 N N . ASN A 1 167 ? -17.444 -8.274 15.063 1.00 90.25 167 ASN A N 1
ATOM 1322 C CA . ASN A 1 167 ? -16.771 -8.730 13.856 1.00 90.25 167 ASN A CA 1
ATOM 1323 C C . ASN A 1 167 ? -15.990 -7.562 13.236 1.00 90.25 167 ASN A C 1
ATOM 1325 O O . ASN A 1 167 ? -16.577 -6.671 12.621 1.00 90.25 167 ASN A O 1
ATOM 1329 N N . LEU A 1 168 ? -14.673 -7.535 13.427 1.00 90.62 168 LEU A N 1
ATOM 1330 C CA . LEU A 1 168 ? -13.821 -6.408 13.055 1.00 90.62 168 LEU A CA 1
ATOM 1331 C C . LEU A 1 168 ? -12.937 -6.745 11.843 1.00 90.62 168 LEU A C 1
ATOM 1333 O O . LEU A 1 168 ? -12.258 -7.772 11.850 1.00 90.62 168 LEU A O 1
ATOM 1337 N N . PRO A 1 169 ? -12.878 -5.888 10.809 1.00 91.00 169 PRO A N 1
ATOM 1338 C CA . PRO A 1 169 ? -11.905 -6.032 9.732 1.00 91.00 169 PRO A CA 1
ATOM 1339 C C . PRO A 1 169 ? -10.467 -6.032 10.244 1.00 91.00 169 PRO A C 1
ATOM 1341 O O . PRO A 1 169 ? -10.111 -5.213 11.091 1.00 91.00 169 PRO A O 1
ATOM 1344 N N . TRP A 1 170 ? -9.614 -6.879 9.663 1.00 89.44 170 TRP A N 1
ATOM 1345 C CA . TRP A 1 170 ? -8.197 -6.953 10.046 1.00 89.44 170 TRP A CA 1
ATOM 1346 C C . TRP A 1 170 ? -7.467 -5.611 9.939 1.00 89.44 170 TRP A C 1
ATOM 1348 O O . TRP A 1 170 ? -6.590 -5.327 10.743 1.00 89.44 170 TRP A O 1
ATOM 1358 N N . ALA A 1 171 ? -7.861 -4.761 8.989 1.00 88.69 171 ALA A N 1
ATOM 1359 C CA . ALA A 1 171 ? -7.284 -3.430 8.806 1.00 88.69 171 ALA A CA 1
ATOM 1360 C C . ALA A 1 171 ? -7.507 -2.471 9.995 1.00 88.69 171 ALA A C 1
ATOM 1362 O O . ALA A 1 171 ? -6.874 -1.423 10.046 1.00 88.69 171 ALA A O 1
ATOM 1363 N N . LEU A 1 172 ? -8.422 -2.797 10.916 1.00 90.31 172 LEU A N 1
ATOM 1364 C CA . LEU A 1 172 ? -8.726 -1.993 12.104 1.00 90.31 172 LEU A CA 1
ATOM 1365 C C . LEU A 1 172 ? -8.217 -2.625 13.407 1.00 90.31 172 LEU A C 1
ATOM 1367 O O . LEU A 1 172 ? -8.499 -2.080 14.477 1.00 90.31 172 LEU A O 1
ATOM 1371 N N . LEU A 1 173 ? -7.530 -3.768 13.330 1.00 92.06 173 LEU A N 1
ATOM 1372 C CA . LEU A 1 173 ? -6.885 -4.404 14.478 1.00 92.06 173 LEU A CA 1
ATOM 1373 C C . LEU A 1 173 ? -5.666 -3.596 14.912 1.00 92.06 173 LEU A C 1
ATOM 1375 O O . LEU A 1 173 ? -4.914 -3.113 14.068 1.00 92.06 173 LEU A O 1
ATOM 1379 N N . VAL A 1 174 ? -5.462 -3.502 16.222 1.00 92.56 174 VAL A N 1
ATOM 1380 C CA . VAL A 1 174 ? -4.294 -2.837 16.814 1.00 92.56 174 VAL A CA 1
ATOM 1381 C C . VAL A 1 174 ? -3.603 -3.720 17.840 1.00 92.56 174 VAL A C 1
ATOM 1383 O O . VAL A 1 174 ? -4.183 -4.684 18.351 1.00 92.56 174 VAL A O 1
ATOM 1386 N N . ALA A 1 175 ? -2.364 -3.368 18.181 1.00 88.62 175 ALA A N 1
ATOM 1387 C CA . ALA A 1 175 ? -1.639 -4.033 19.251 1.00 88.62 175 ALA A CA 1
ATOM 1388 C C . ALA A 1 175 ? -2.385 -3.903 20.595 1.00 88.62 175 ALA A C 1
ATOM 1390 O O . ALA A 1 175 ? -2.742 -2.810 21.056 1.00 88.62 175 ALA A O 1
ATOM 1391 N N . GLY A 1 176 ? -2.610 -5.054 21.231 1.00 86.81 176 GLY A N 1
ATOM 1392 C CA . GLY A 1 176 ? -3.351 -5.180 22.484 1.00 86.81 176 GLY A CA 1
ATOM 1393 C C . GLY A 1 176 ? -4.831 -5.540 22.328 1.00 86.81 176 GLY A C 1
ATOM 1394 O O . GLY A 1 176 ? -5.473 -5.777 23.347 1.00 86.81 176 GLY A O 1
ATOM 1395 N N . ASP A 1 177 ? -5.380 -5.609 21.107 1.00 90.62 177 ASP A N 1
ATOM 1396 C CA . ASP A 1 177 ? -6.739 -6.127 20.901 1.00 90.62 177 ASP A CA 1
ATOM 1397 C C . ASP A 1 177 ? -6.827 -7.615 21.285 1.00 90.62 177 ASP A C 1
ATOM 1399 O O . ASP A 1 177 ? -6.020 -8.442 20.854 1.00 90.62 177 ASP A O 1
ATOM 1403 N N . THR A 1 178 ? -7.865 -7.972 22.043 1.00 90.44 178 THR A N 1
ATOM 1404 C CA . THR A 1 178 ? -8.157 -9.366 22.394 1.00 90.44 178 THR A CA 1
ATOM 1405 C C . THR A 1 178 ? -8.991 -9.997 21.284 1.00 90.44 178 THR A C 1
ATOM 1407 O O . THR A 1 178 ? -10.149 -9.625 21.066 1.00 90.44 178 THR A O 1
ATOM 1410 N N . VAL A 1 179 ? -8.411 -10.960 20.569 1.00 90.31 179 VAL A N 1
ATOM 1411 C CA . VAL A 1 179 ? -9.045 -11.624 19.423 1.00 90.31 179 VAL A CA 1
ATOM 1412 C C . VAL A 1 179 ? -9.423 -13.065 19.751 1.00 90.31 179 VAL A C 1
ATOM 1414 O O . VAL A 1 179 ? -8.693 -13.775 20.437 1.00 90.31 179 VAL A O 1
ATOM 1417 N N . MET A 1 180 ? -10.561 -13.518 19.232 1.00 89.06 180 MET A N 1
ATOM 1418 C CA . MET A 1 180 ? -10.983 -14.913 19.315 1.00 89.06 180 MET A CA 1
ATOM 1419 C C . MET A 1 180 ? -10.681 -15.605 17.989 1.00 89.06 180 MET A C 1
ATOM 1421 O O . MET A 1 180 ? -11.234 -15.230 16.954 1.00 89.06 180 MET A O 1
ATOM 1425 N N . ILE A 1 181 ? -9.809 -16.611 18.014 1.00 86.81 181 ILE A N 1
ATOM 1426 C CA . ILE A 1 181 ? -9.412 -17.374 16.826 1.00 86.81 181 ILE A CA 1
ATOM 1427 C C . ILE A 1 181 ? -10.233 -18.662 16.772 1.00 86.81 181 ILE A C 1
ATOM 1429 O O . ILE A 1 181 ? -10.308 -19.414 17.743 1.00 86.81 181 ILE A O 1
ATOM 1433 N N . ARG A 1 182 ? -10.889 -18.896 15.633 1.00 84.25 182 ARG A N 1
ATOM 1434 C CA . ARG A 1 182 ? -11.642 -20.127 15.371 1.00 84.25 182 ARG A CA 1
ATOM 1435 C C . ARG A 1 182 ? -10.722 -21.177 14.742 1.00 84.25 182 ARG A C 1
ATOM 1437 O O . ARG A 1 182 ? -9.815 -20.799 14.003 1.00 84.25 182 ARG A O 1
ATOM 1444 N N . PRO A 1 183 ? -10.974 -22.479 14.958 1.00 83.06 183 PRO A N 1
ATOM 1445 C CA . PRO A 1 183 ? -10.219 -23.533 14.285 1.00 83.06 183 PRO A CA 1
ATOM 1446 C C . PRO A 1 183 ? -10.222 -23.347 12.759 1.00 83.06 183 PRO A C 1
ATOM 1448 O O . PRO A 1 183 ? -11.285 -23.178 12.161 1.00 83.06 183 PRO A O 1
ATOM 1451 N N . GLY A 1 184 ? -9.038 -23.362 12.139 1.00 82.56 184 GLY A N 1
ATOM 1452 C CA . GLY A 1 184 ? -8.862 -23.180 10.691 1.00 82.56 184 GLY A CA 1
ATOM 1453 C C . GLY A 1 184 ? -8.849 -21.726 10.201 1.00 82.56 184 GLY A C 1
ATOM 1454 O O . GLY A 1 184 ? -8.741 -21.498 8.997 1.00 82.56 184 GLY A O 1
ATOM 1455 N N . GLN A 1 185 ? -8.954 -20.741 11.098 1.00 83.38 185 GLN A N 1
ATOM 1456 C CA . GLN A 1 185 ? -8.779 -19.328 10.764 1.00 83.38 185 GLN A CA 1
ATOM 1457 C C . GLN A 1 185 ? -7.320 -18.911 11.014 1.00 83.38 185 GLN A C 1
ATOM 1459 O O . GLN A 1 185 ? -6.836 -19.150 12.118 1.00 83.38 185 GLN A O 1
ATOM 1464 N N . PRO A 1 186 ? -6.641 -18.261 10.049 1.00 85.12 186 PRO A N 1
ATOM 1465 C CA . PRO A 1 186 ? -5.261 -17.828 10.241 1.00 85.12 186 PRO A CA 1
ATOM 1466 C C . PRO A 1 186 ? -5.164 -16.732 11.302 1.00 85.12 186 PRO A C 1
ATOM 1468 O O . PRO A 1 186 ? -6.040 -15.858 11.381 1.00 85.12 186 PRO A O 1
ATOM 1471 N N . ALA A 1 187 ? -4.074 -16.723 12.064 1.00 86.69 187 ALA A N 1
ATOM 1472 C CA . ALA A 1 187 ? -3.798 -15.639 12.997 1.00 86.69 187 ALA A CA 1
ATOM 1473 C C . ALA A 1 187 ? -3.516 -14.307 12.254 1.00 86.69 187 ALA A C 1
ATOM 1475 O O . ALA A 1 187 ? -2.745 -14.285 11.283 1.00 86.69 187 ALA A O 1
ATOM 1476 N N . PRO A 1 188 ? -4.109 -13.176 12.699 1.00 85.81 188 PRO A N 1
ATOM 1477 C CA . PRO A 1 188 ? -3.943 -11.867 12.055 1.00 85.81 188 PRO A CA 1
ATOM 1478 C C . PRO A 1 188 ? -2.523 -11.310 12.152 1.00 85.81 188 PRO A C 1
ATOM 1480 O O . PRO A 1 188 ? -2.073 -10.565 11.278 1.00 85.81 188 PRO A O 1
ATOM 1483 N N . GLY A 1 189 ? -1.807 -11.682 13.206 1.00 86.12 189 GLY A N 1
ATOM 1484 C CA . GLY A 1 189 ? -0.486 -11.175 13.523 1.00 86.12 189 GLY A CA 1
ATOM 1485 C C . GLY A 1 189 ? 0.176 -12.038 14.583 1.00 86.12 189 GLY A C 1
ATOM 1486 O O . GLY A 1 189 ? -0.140 -13.215 14.717 1.00 86.12 189 GLY A O 1
ATOM 1487 N N . HIS A 1 190 ? 1.101 -11.437 15.322 1.00 86.00 190 HIS A N 1
ATOM 1488 C CA . HIS A 1 190 ? 1.682 -12.074 16.492 1.00 86.00 190 HIS A CA 1
ATOM 1489 C C . HIS A 1 190 ? 0.667 -12.039 17.640 1.00 86.00 190 HIS A C 1
ATOM 1491 O O . HIS A 1 190 ? 0.310 -10.958 18.111 1.00 86.00 190 HIS A O 1
ATOM 1497 N N . CYS A 1 191 ? 0.162 -13.205 18.040 1.00 85.69 191 CYS A N 1
ATOM 1498 C CA . CYS A 1 191 ? -0.866 -13.324 19.069 1.00 85.69 191 CYS A CA 1
ATOM 1499 C C . CYS A 1 191 ? -0.350 -14.156 20.243 1.00 85.69 191 CYS A C 1
ATOM 1501 O O . CYS A 1 191 ? 0.110 -15.285 20.065 1.00 85.69 191 CYS A O 1
ATOM 1503 N N . THR A 1 192 ? -0.489 -13.607 21.447 1.00 85.38 192 THR A N 1
ATOM 1504 C CA . THR A 1 192 ? -0.188 -14.299 22.701 1.00 85.38 192 THR A CA 1
ATOM 1505 C C . THR A 1 192 ? -1.484 -14.882 23.274 1.00 85.38 192 THR A C 1
ATOM 1507 O O . THR A 1 192 ? -2.490 -14.167 23.329 1.00 85.38 192 THR A O 1
ATOM 1510 N N . PRO A 1 193 ? -1.508 -16.161 23.684 1.00 84.19 193 PRO A N 1
ATOM 1511 C CA . PRO A 1 193 ? -2.701 -16.774 24.259 1.00 84.19 193 PRO A CA 1
ATOM 1512 C C . PRO A 1 193 ? -3.078 -16.123 25.594 1.00 84.19 193 PRO A C 1
ATOM 1514 O O . PRO A 1 193 ? -2.239 -15.906 26.469 1.00 84.19 193 PRO A O 1
ATOM 1517 N N . LEU A 1 194 ? -4.369 -15.834 25.759 1.00 79.31 194 LEU A N 1
ATOM 1518 C CA . LEU A 1 194 ? -4.914 -15.276 26.991 1.00 79.31 194 LEU A CA 1
ATOM 1519 C C . LEU A 1 194 ? -5.356 -16.412 27.922 1.00 79.31 194 LEU A C 1
ATOM 1521 O O . LEU A 1 194 ? -6.284 -17.154 27.607 1.00 79.31 194 LEU A O 1
ATOM 1525 N N . GLY A 1 195 ? -4.707 -16.534 29.079 1.00 69.44 195 GLY A N 1
ATOM 1526 C CA . GLY A 1 195 ? -5.101 -17.464 30.145 1.00 69.44 195 GLY A CA 1
ATOM 1527 C C . GLY A 1 195 ? -4.432 -18.840 30.121 1.00 69.44 195 GLY A C 1
ATOM 1528 O O . GLY A 1 195 ? -4.488 -19.530 31.137 1.00 69.44 195 GLY A O 1
ATOM 1529 N N . ASP A 1 196 ? -3.749 -19.210 29.037 1.00 71.44 196 ASP A N 1
ATOM 1530 C CA . ASP A 1 196 ? -2.991 -20.460 28.957 1.00 71.44 196 ASP A CA 1
ATOM 1531 C C . ASP A 1 196 ? -1.544 -20.196 28.525 1.00 71.44 196 ASP A C 1
ATOM 1533 O O . ASP A 1 196 ? -1.277 -19.819 27.385 1.00 71.44 196 ASP A O 1
ATOM 1537 N N . LYS A 1 197 ? -0.606 -20.356 29.466 1.00 63.22 197 LYS A N 1
ATOM 1538 C CA . LYS A 1 197 ? 0.828 -20.107 29.238 1.00 63.22 197 LYS A CA 1
ATOM 1539 C C . LYS A 1 197 ? 1.518 -21.246 28.483 1.00 63.22 197 LYS A C 1
ATOM 1541 O O . LYS A 1 197 ? 2.655 -21.066 28.060 1.00 63.22 197 LYS A O 1
ATOM 1546 N N . GLU A 1 198 ? 0.864 -22.401 28.352 1.00 67.31 198 GLU A N 1
ATOM 1547 C CA . GLU A 1 198 ? 1.395 -23.562 27.625 1.00 67.31 198 GLU A CA 1
ATOM 1548 C C . GLU A 1 198 ? 0.999 -23.548 26.142 1.00 67.31 198 GLU A C 1
ATOM 1550 O O . GLU A 1 198 ? 1.587 -24.266 25.332 1.00 67.31 198 GLU A O 1
ATOM 1555 N N . CYS A 1 199 ? 0.033 -22.705 25.765 1.00 70.88 199 CYS A N 1
ATOM 1556 C CA . CYS A 1 199 ? -0.344 -22.517 24.374 1.00 70.88 199 CYS A CA 1
ATOM 1557 C C . CYS A 1 199 ? 0.789 -21.802 23.603 1.00 70.88 199 CYS A C 1
ATOM 1559 O O . CYS A 1 199 ? 1.347 -20.820 24.099 1.00 70.88 199 CYS A O 1
ATOM 1561 N N . PRO A 1 200 ? 1.144 -22.258 22.388 1.00 75.88 200 PRO A N 1
ATOM 1562 C CA . PRO A 1 200 ? 2.165 -21.599 21.583 1.00 75.88 200 PRO A CA 1
ATOM 1563 C C . PRO A 1 200 ? 1.694 -20.217 21.116 1.00 75.88 200 PRO A C 1
ATOM 1565 O O . PRO A 1 200 ? 0.516 -20.005 20.822 1.00 75.88 200 PRO A O 1
ATOM 1568 N N . GLU A 1 201 ? 2.633 -19.277 21.015 1.00 80.25 201 GLU A N 1
ATOM 1569 C CA . GLU A 1 201 ? 2.396 -17.992 20.359 1.00 80.25 201 GLU A CA 1
ATOM 1570 C C . GLU A 1 201 ? 2.110 -18.221 18.876 1.00 80.25 201 GLU A C 1
ATOM 1572 O O . GLU A 1 201 ? 2.846 -18.943 18.200 1.00 80.25 201 GLU A O 1
ATOM 1577 N N . LEU A 1 202 ? 1.062 -17.582 18.363 1.00 78.19 202 LEU A N 1
ATOM 1578 C CA . LEU A 1 202 ? 0.695 -17.698 16.956 1.00 78.19 202 LEU A CA 1
ATOM 1579 C C . LEU A 1 202 ? 1.373 -16.592 16.154 1.00 78.19 202 LEU A C 1
ATOM 1581 O O . LEU A 1 202 ? 1.378 -15.423 16.564 1.00 78.19 202 LEU A O 1
ATOM 1585 N N . ARG A 1 203 ? 1.946 -16.948 15.003 1.00 80.50 203 ARG A N 1
ATOM 1586 C CA . ARG A 1 203 ? 2.466 -15.982 14.029 1.00 80.50 203 ARG A CA 1
ATOM 1587 C C . ARG A 1 203 ? 1.476 -15.790 12.892 1.00 80.50 203 ARG A C 1
ATOM 1589 O O . ARG A 1 203 ? 0.587 -16.595 12.644 1.00 80.50 203 ARG A O 1
ATOM 1596 N N . ARG A 1 204 ? 1.651 -14.688 12.163 1.00 75.38 204 ARG A N 1
ATOM 1597 C CA . ARG A 1 204 ? 0.780 -14.321 11.047 1.00 75.38 204 ARG A CA 1
ATOM 1598 C C . ARG A 1 204 ? 0.676 -15.462 10.026 1.00 75.38 204 ARG A C 1
ATOM 1600 O O . ARG A 1 204 ? 1.672 -15.793 9.386 1.00 75.38 204 ARG A O 1
ATOM 1607 N N . GLY A 1 205 ? -0.541 -15.960 9.812 1.00 67.75 205 GLY A N 1
ATOM 1608 C CA . GLY A 1 205 ? -0.830 -17.010 8.829 1.00 67.75 205 GLY A CA 1
ATOM 1609 C C . GLY A 1 205 ? -0.722 -18.450 9.338 1.00 67.75 205 GLY A C 1
ATOM 1610 O O . GLY A 1 205 ? -0.940 -19.354 8.533 1.00 67.75 205 GLY A O 1
ATOM 1611 N N . GLU A 1 206 ? -0.410 -18.651 10.621 1.00 58.16 206 GLU A N 1
ATOM 1612 C CA . GLU A 1 206 ? -0.498 -19.948 11.315 1.00 58.16 206 GLU A CA 1
ATOM 1613 C C . GLU A 1 206 ? -1.913 -20.228 11.841 1.00 58.16 206 GLU A C 1
ATOM 1615 O O . GLU A 1 206 ? -2.665 -19.249 12.093 1.00 58.16 206 GLU A O 1
#

pLDDT: mean 79.9, std 13.34, range [34.66, 93.12]

Secondary structure (DSSP, 8-state):
-PPPSS-TTTTT-B-HHHHHHHHHHHHHHHHHHHHHHTTSSSHHHHHHHSS--TT-S--HHHHHHHHHHHHHHHHHHHH---HHHHHHHHHHHHHHHHHHHHHHHHHHHHHHHHHHHHHHHHHHHHHHHHHHHHH----GGGSPPTTPPPBTTB-EEEEEETTEEEEEEGGG--TT-EEEPPTTPPPSS-B--SS-TTSPPBPTT-

Sequence (206 aa):
MLPPQGGIGELYGLKTAEALRRLYLEVEEVLAEYREASGRKWPWLWEVLRHRSQHSRLCWIPLAALLGSAGVLLAGASFDNGIDGSCCLVGQGLLVLGLLVFNLSVALWDARLRHQEMYKKALDVTTVLKRCAEICHWKETNYPHLCSPYSPCITLQWTYRDGRVVNLPWALLVAGDTVMIRPGQPAPGHCTPLGDKECPELRRGE

Radius of gyration: 27.63 Å; chains: 1; bounding box: 55×37×87 Å

Foldseek 3Di:
DDADPDCPPLLQFAALLVLLVQLLVVLVVVLVVLVVVPVPPPPLVCVLVDDDDPPQPDDVVVLVVLVVQLVVLQVVLVPDPDPVSSVVSPVVSVVSVVVSVVVVVVRSVVSVCVSVVVSVVSVVVSVVSVVCSVPPDDDLVNAPDPPDDDDPVFDWWFWNYSRDTGTHTLSSDDPSIHTDDDPPRFDSAFDDDDRDPPDDTGGGGD